Protein AF-A0AAD6HQ64-F1 (afdb_monomer_lite)

Radius of gyration: 19.27 Å; chains: 1; bounding box: 44×52×61 Å

InterPro domains:
  IPR050815 Transcription factor, fungi [PTHR47338] (41-206)

Structure (mmCIF, N/CA/C/O backbone):
data_AF-A0AAD6HQ64-F1
#
_entry.id   AF-A0AAD6HQ64-F1
#
loop_
_atom_site.group_PDB
_atom_site.id
_atom_site.type_symbol
_atom_site.label_atom_id
_atom_site.label_alt_id
_atom_site.label_comp_id
_atom_site.label_asym_id
_atom_site.label_entity_id
_atom_site.label_seq_id
_atom_site.pdbx_PDB_ins_code
_atom_site.Cartn_x
_atom_site.Cartn_y
_atom_site.Cartn_z
_atom_site.occupancy
_atom_site.B_iso_or_equiv
_atom_site.auth_seq_id
_atom_site.auth_comp_id
_atom_site.auth_asym_id
_atom_site.auth_atom_id
_atom_site.pdbx_PDB_model_num
ATOM 1 N N . MET A 1 1 ? 7.428 -0.618 6.935 1.00 30.92 1 MET A N 1
ATOM 2 C CA . MET A 1 1 ? 6.574 -1.612 7.621 1.00 30.92 1 MET A CA 1
ATOM 3 C C . MET A 1 1 ? 7.456 -2.777 8.053 1.00 30.92 1 MET A C 1
ATOM 5 O O . MET A 1 1 ? 7.920 -3.520 7.199 1.00 30.92 1 MET A O 1
ATOM 9 N N . VAL A 1 2 ? 7.799 -2.858 9.342 1.00 25.67 2 VAL A N 1
ATOM 10 C CA . VAL A 1 2 ? 8.547 -3.994 9.905 1.00 25.67 2 VAL A CA 1
ATOM 11 C C . VAL A 1 2 ? 7.509 -5.039 10.285 1.00 25.67 2 VAL A C 1
ATOM 13 O O . VAL A 1 2 ? 6.682 -4.790 11.158 1.00 25.67 2 VAL A O 1
ATOM 16 N N . LEU A 1 3 ? 7.500 -6.167 9.578 1.00 29.67 3 LEU A N 1
ATOM 17 C CA . LEU A 1 3 ? 6.700 -7.315 9.978 1.00 29.67 3 LEU A CA 1
ATOM 18 C C . LEU A 1 3 ? 7.398 -7.922 11.200 1.00 29.67 3 LEU A C 1
ATOM 20 O O . LEU A 1 3 ? 8.478 -8.497 11.072 1.00 29.67 3 LEU A O 1
ATOM 24 N N . VAL A 1 4 ? 6.822 -7.739 12.385 1.00 35.50 4 VAL A N 1
ATOM 25 C CA . VAL A 1 4 ? 7.276 -8.452 13.581 1.00 35.50 4 VAL A CA 1
ATOM 26 C C . VAL A 1 4 ? 6.820 -9.895 13.414 1.00 35.50 4 VAL A C 1
ATOM 28 O O . VAL A 1 4 ? 5.636 -10.199 13.544 1.00 35.50 4 VAL A O 1
ATOM 31 N N . THR A 1 5 ? 7.748 -10.775 13.055 1.00 34.97 5 THR A N 1
ATOM 32 C CA . THR A 1 5 ? 7.535 -12.213 13.199 1.00 34.97 5 THR A CA 1
ATOM 33 C C . THR A 1 5 ? 7.730 -12.531 14.677 1.00 34.97 5 THR A C 1
ATOM 35 O O . THR A 1 5 ? 8.754 -12.194 15.266 1.00 34.97 5 THR A O 1
ATOM 38 N N . LEU A 1 6 ? 6.694 -13.076 15.313 1.00 38.81 6 LEU A N 1
ATOM 39 C CA . LEU A 1 6 ? 6.805 -13.595 16.672 1.00 38.81 6 LEU A CA 1
ATOM 40 C C . LEU A 1 6 ? 7.737 -14.806 16.621 1.00 38.81 6 LEU A C 1
ATOM 42 O O . LEU A 1 6 ? 7.431 -15.777 15.931 1.00 38.81 6 LEU A O 1
ATOM 46 N N . ASP A 1 7 ? 8.870 -14.717 17.316 1.00 39.03 7 ASP A N 1
ATOM 47 C CA . ASP A 1 7 ? 9.764 -15.847 17.543 1.00 39.03 7 ASP A CA 1
ATOM 48 C C . ASP A 1 7 ? 9.031 -16.881 18.420 1.00 39.03 7 ASP A C 1
ATOM 50 O O . ASP A 1 7 ? 8.667 -16.558 19.557 1.00 39.03 7 ASP A O 1
ATOM 54 N N . PRO A 1 8 ? 8.779 -18.107 17.924 1.00 46.62 8 PRO A N 1
ATOM 55 C CA . PRO A 1 8 ? 8.108 -19.133 18.709 1.00 46.62 8 PRO A CA 1
ATOM 56 C C . PRO A 1 8 ? 8.902 -19.562 19.952 1.00 46.62 8 PRO A C 1
ATOM 58 O O . PRO A 1 8 ? 8.301 -20.119 20.866 1.00 46.62 8 PRO A O 1
ATOM 61 N N . GLN A 1 9 ? 10.210 -19.284 20.035 1.00 44.97 9 GLN A N 1
ATOM 62 C CA . GLN A 1 9 ? 11.019 -19.618 21.214 1.00 44.97 9 GLN A CA 1
ATOM 63 C C . GLN A 1 9 ? 10.915 -18.591 22.350 1.00 44.97 9 GLN A C 1
ATOM 65 O O . GLN A 1 9 ? 11.245 -18.907 23.488 1.00 44.97 9 GLN A O 1
ATOM 70 N N . ALA A 1 10 ? 10.380 -17.394 22.092 1.00 46.81 10 ALA A N 1
ATOM 71 C CA . ALA A 1 10 ? 10.121 -16.398 23.136 1.00 46.81 10 ALA A CA 1
ATOM 72 C C . ALA A 1 10 ? 8.845 -16.693 23.956 1.00 46.81 10 ALA A C 1
ATOM 74 O O . ALA A 1 10 ? 8.510 -15.936 24.866 1.00 46.81 10 ALA A O 1
ATOM 75 N N . LEU A 1 11 ? 8.115 -17.769 23.629 1.00 47.41 11 LEU A N 1
ATOM 76 C CA . LEU A 1 11 ? 6.855 -18.142 24.282 1.00 47.41 11 LEU A CA 1
ATOM 77 C C . LEU A 1 11 ? 7.032 -18.952 25.576 1.00 47.41 11 LEU A C 1
ATOM 79 O O . LEU A 1 11 ? 6.056 -19.129 26.303 1.00 47.41 11 LEU A O 1
ATOM 83 N N . GLU A 1 12 ? 8.232 -19.469 25.851 1.00 47.91 12 GLU A N 1
ATOM 84 C CA . GLU A 1 12 ? 8.460 -20.347 27.010 1.00 47.91 12 GLU A CA 1
ATOM 85 C C . GLU A 1 12 ? 8.801 -19.574 28.293 1.00 47.91 12 GLU A C 1
ATOM 87 O O . GLU A 1 12 ? 8.483 -20.041 29.385 1.00 47.91 12 GLU A O 1
ATOM 92 N N . ASP A 1 13 ? 9.308 -18.344 28.175 1.00 47.53 13 ASP A N 1
ATOM 93 C CA . ASP A 1 13 ? 9.705 -17.510 29.310 1.00 47.53 13 ASP A CA 1
ATOM 94 C C . ASP A 1 13 ? 8.928 -16.185 29.312 1.00 47.53 13 ASP A C 1
ATOM 96 O O . ASP A 1 13 ? 9.411 -15.169 28.814 1.00 47.53 13 ASP A O 1
ATOM 100 N N . ASN A 1 14 ? 7.704 -16.177 29.857 1.00 42.34 14 ASN A N 1
ATOM 101 C CA . ASN A 1 14 ? 7.251 -15.197 30.862 1.00 42.34 14 ASN A CA 1
ATOM 102 C C . ASN A 1 14 ? 5.724 -15.150 31.043 1.00 42.34 14 ASN A C 1
ATOM 104 O O . ASN A 1 14 ? 4.924 -14.994 30.122 1.00 42.34 14 ASN A O 1
ATOM 108 N N . THR A 1 15 ? 5.363 -15.191 32.321 1.00 47.28 15 THR A N 1
ATOM 109 C CA . THR A 1 15 ? 4.059 -15.148 32.989 1.00 47.28 15 THR A CA 1
ATOM 110 C C . THR A 1 15 ? 3.234 -13.885 32.690 1.00 47.28 15 THR A C 1
ATOM 112 O O . THR A 1 15 ? 2.946 -13.078 33.571 1.00 47.28 15 THR A O 1
ATOM 115 N N . THR A 1 16 ? 2.800 -13.710 31.447 1.00 52.97 16 THR A N 1
ATOM 116 C CA . THR A 1 16 ? 1.762 -12.738 31.070 1.00 52.97 16 THR A CA 1
ATOM 117 C C . THR A 1 16 ? 0.670 -13.502 30.336 1.00 52.97 16 THR A C 1
ATOM 119 O O . THR A 1 16 ? 1.010 -14.269 29.437 1.00 52.97 16 THR A O 1
ATOM 122 N N . PRO A 1 17 ? -0.628 -13.358 30.677 1.00 46.78 17 PRO A N 1
ATOM 123 C CA . PRO A 1 17 ? -1.679 -13.975 29.882 1.00 46.78 17 PRO A CA 1
ATOM 124 C C . PRO A 1 17 ? -1.589 -13.385 28.478 1.00 46.78 17 PRO A C 1
ATOM 126 O O . PRO A 1 17 ? -1.919 -12.220 28.252 1.00 46.78 17 PRO A O 1
ATOM 129 N N . MET A 1 18 ? -1.054 -14.178 27.55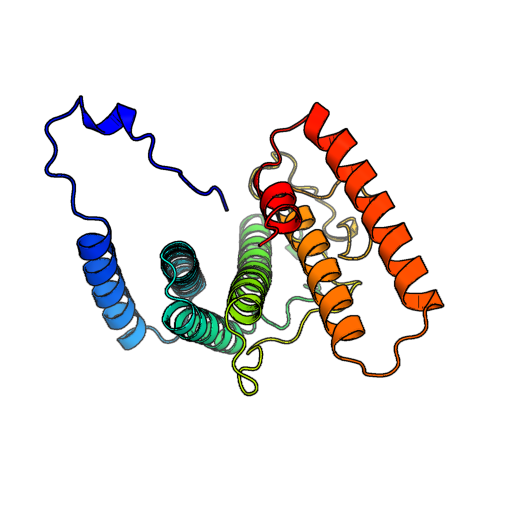5 1.00 56.53 18 MET A N 1
ATOM 130 C CA . MET A 1 18 ? -0.853 -13.781 26.177 1.00 56.53 18 MET A CA 1
ATOM 131 C C . MET A 1 18 ? -2.241 -13.549 25.584 1.00 56.53 18 MET A C 1
ATOM 133 O O . MET A 1 18 ? -2.984 -14.498 25.334 1.00 56.53 18 MET A O 1
ATOM 137 N N . ILE A 1 19 ? -2.637 -12.282 25.438 1.00 60.00 19 ILE A N 1
ATOM 138 C CA . ILE A 1 19 ? -3.892 -11.938 24.771 1.00 60.00 19 ILE A CA 1
ATOM 139 C C . ILE A 1 19 ? -3.799 -12.547 23.375 1.00 60.00 19 ILE A C 1
ATOM 141 O O . ILE A 1 19 ? -2.903 -12.201 22.604 1.00 60.00 19 ILE A O 1
ATOM 145 N N . ALA A 1 20 ? -4.699 -13.482 23.066 1.00 78.25 20 ALA A N 1
ATOM 146 C CA . ALA A 1 20 ? -4.719 -14.116 21.759 1.00 78.25 20 ALA A CA 1
ATOM 147 C C . ALA A 1 20 ? -4.805 -13.018 20.677 1.00 78.25 20 ALA A C 1
ATOM 149 O O . ALA A 1 20 ? -5.648 -12.123 20.806 1.00 78.25 20 ALA A O 1
ATOM 150 N N . PRO A 1 21 ? -3.987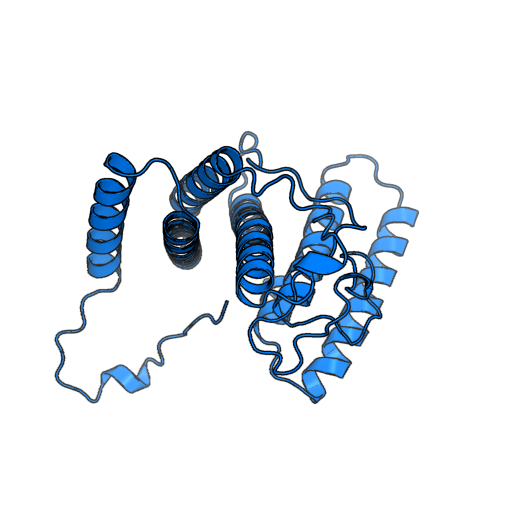 -13.063 19.607 1.00 79.62 21 PRO A N 1
ATOM 151 C CA . PRO A 1 21 ? -3.954 -12.014 18.582 1.00 79.62 21 PRO A CA 1
ATOM 152 C C . PRO A 1 21 ? -5.336 -11.662 18.014 1.00 79.62 21 PRO A C 1
ATOM 154 O O . PRO A 1 21 ? -5.623 -10.504 17.725 1.00 79.62 21 PRO A O 1
ATOM 157 N N . GLN A 1 22 ? -6.219 -12.658 17.918 1.00 84.69 22 GLN A N 1
ATOM 158 C CA . GLN A 1 22 ? -7.597 -12.485 17.470 1.00 84.69 22 GLN A CA 1
ATOM 159 C C . GLN A 1 22 ? -8.450 -11.662 18.454 1.00 84.69 22 GLN A C 1
ATOM 161 O O . GLN A 1 22 ? -9.253 -10.846 18.010 1.00 84.69 22 GLN A O 1
ATOM 166 N N . THR A 1 23 ? -8.273 -11.837 19.767 1.00 87.69 23 THR A N 1
ATOM 167 C CA . THR A 1 23 ? -8.966 -11.038 20.792 1.00 87.69 23 THR A CA 1
ATOM 168 C C . THR A 1 23 ? -8.518 -9.584 20.723 1.00 87.69 23 THR A C 1
ATOM 170 O O . THR A 1 23 ? -9.354 -8.686 20.691 1.00 87.69 23 THR A O 1
ATOM 173 N N . LEU A 1 24 ? -7.206 -9.347 20.606 1.00 89.31 24 LEU A N 1
ATOM 174 C CA . LEU A 1 24 ? -6.662 -7.996 20.458 1.00 89.31 24 LEU A CA 1
ATOM 175 C C . LEU A 1 24 ? -7.186 -7.305 19.191 1.00 89.31 24 LEU A C 1
ATOM 177 O O . LEU A 1 24 ? -7.540 -6.131 19.236 1.00 89.31 24 LEU A O 1
ATOM 181 N N . TYR A 1 25 ? -7.272 -8.032 18.076 1.00 90.62 25 TYR A N 1
ATOM 182 C CA . TYR A 1 25 ? -7.838 -7.516 16.831 1.00 90.62 25 TYR A CA 1
ATOM 183 C C . TYR A 1 25 ? -9.308 -7.104 16.978 1.00 90.62 25 TYR A C 1
ATOM 185 O O . TYR A 1 25 ? -9.684 -6.027 16.518 1.00 90.62 25 TYR A O 1
ATOM 193 N N . VAL A 1 26 ? -10.135 -7.928 17.630 1.00 92.25 26 VAL A N 1
ATOM 194 C CA . VAL A 1 26 ? -11.560 -7.620 17.843 1.00 92.25 26 VAL A CA 1
ATOM 195 C C . VAL A 1 26 ? -11.719 -6.365 18.704 1.00 92.25 26 VAL A C 1
ATOM 197 O O . VAL A 1 26 ? -12.459 -5.460 18.322 1.00 92.25 26 VAL A O 1
ATOM 200 N N . GLU A 1 27 ? -10.970 -6.257 19.803 1.00 92.94 27 GLU A N 1
ATOM 201 C CA . GLU A 1 27 ? -10.964 -5.062 20.660 1.00 92.94 27 GLU A CA 1
ATOM 202 C C . GLU A 1 27 ? -10.482 -3.811 19.912 1.00 92.94 27 GLU A C 1
ATOM 204 O O . GLU A 1 27 ? -11.113 -2.751 19.976 1.00 92.94 27 GLU A O 1
ATOM 209 N N . LEU A 1 28 ? -9.396 -3.934 19.141 1.00 92.56 28 LEU A N 1
ATOM 210 C CA . LEU A 1 28 ? -8.872 -2.847 18.317 1.00 92.56 28 LEU A CA 1
ATOM 211 C C . LEU A 1 28 ? -9.913 -2.373 17.298 1.00 92.56 28 LEU A C 1
ATOM 213 O O . LEU A 1 28 ? -10.082 -1.167 17.124 1.00 92.56 28 LEU A O 1
ATOM 217 N N . ARG A 1 29 ? -10.631 -3.300 16.653 1.00 94.31 29 ARG A N 1
ATOM 218 C CA . ARG A 1 29 ? -11.656 -2.967 15.660 1.00 94.31 29 ARG A CA 1
ATOM 219 C C . ARG A 1 29 ? -12.846 -2.254 16.292 1.00 94.31 29 ARG A C 1
ATOM 221 O O . ARG A 1 29 ? -13.256 -1.215 15.789 1.00 94.31 29 ARG A O 1
ATOM 228 N N . MET A 1 30 ? -13.331 -2.739 17.435 1.00 95.38 30 MET A N 1
ATOM 229 C CA . MET A 1 30 ? -14.414 -2.079 18.173 1.00 95.38 30 MET A CA 1
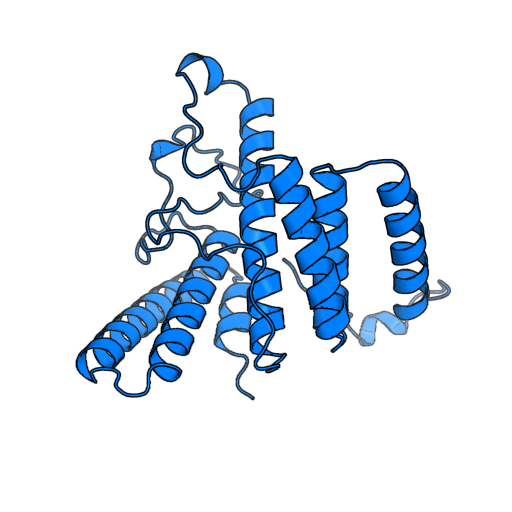ATOM 230 C C . MET A 1 30 ? -14.029 -0.660 18.607 1.00 95.38 30 MET A C 1
ATOM 232 O O . MET A 1 30 ? -14.824 0.274 18.481 1.00 95.38 30 MET A O 1
ATOM 236 N N . CYS A 1 31 ? -12.800 -0.478 19.096 1.00 94.81 31 CYS A N 1
ATOM 237 C CA . CYS A 1 31 ? -12.283 0.839 19.453 1.00 94.81 31 CYS A CA 1
ATOM 238 C C . CYS A 1 31 ? -12.195 1.760 18.226 1.00 94.81 31 CYS A C 1
ATOM 240 O O . CYS A 1 31 ? -12.665 2.898 18.275 1.00 94.81 31 CYS A O 1
ATOM 242 N N . PHE A 1 32 ? -11.654 1.255 17.114 1.00 95.62 32 PHE A N 1
ATOM 243 C CA . PHE A 1 32 ? -11.554 1.985 15.852 1.00 95.62 32 PHE A CA 1
ATOM 244 C C . PHE A 1 32 ? -12.927 2.455 15.353 1.00 95.62 32 PHE A C 1
ATOM 246 O O . PHE A 1 32 ? -13.104 3.649 15.108 1.00 95.62 32 PHE A O 1
ATOM 253 N N . ASP A 1 33 ? -13.912 1.557 15.289 1.00 94.62 33 ASP A N 1
ATOM 254 C CA . ASP A 1 33 ? -15.263 1.867 14.810 1.00 94.62 33 ASP A CA 1
ATOM 255 C C . ASP A 1 33 ? -15.943 2.920 15.705 1.00 94.62 33 ASP A C 1
ATOM 257 O O . ASP A 1 33 ? -16.582 3.856 15.215 1.00 94.62 33 ASP A O 1
ATOM 261 N N . ARG A 1 34 ? -15.746 2.837 17.030 1.00 95.69 34 ARG A N 1
ATOM 262 C CA . ARG A 1 34 ? -16.253 3.834 17.986 1.00 95.69 34 ARG A CA 1
ATOM 263 C C . ARG A 1 34 ? -15.641 5.216 17.763 1.00 95.69 34 ARG A C 1
ATOM 265 O O . ARG A 1 34 ? -16.359 6.212 17.838 1.00 95.69 34 ARG A O 1
ATOM 272 N N . VAL A 1 35 ? -14.333 5.292 17.524 1.00 95.19 35 VAL A N 1
ATOM 273 C CA . VAL A 1 35 ? -13.647 6.562 17.242 1.00 95.19 35 VAL A CA 1
ATOM 274 C C . VAL A 1 35 ? -14.097 7.117 15.892 1.00 95.19 35 VAL A C 1
ATOM 276 O O . VAL A 1 35 ? -14.401 8.303 15.798 1.00 95.19 35 VAL A O 1
ATOM 279 N N . GLN A 1 36 ? -14.215 6.275 14.865 1.00 93.69 36 GLN A N 1
ATOM 280 C CA . GLN A 1 36 ? -14.666 6.690 13.536 1.00 93.69 36 GLN A CA 1
ATOM 281 C C . GLN A 1 36 ? -16.109 7.218 13.542 1.00 93.69 36 GLN A C 1
ATOM 283 O O . GLN A 1 36 ? -16.425 8.155 12.814 1.00 93.69 36 GLN A O 1
ATOM 288 N N . ALA A 1 37 ? -16.975 6.685 14.407 1.00 92.88 37 ALA A N 1
ATOM 289 C CA . ALA A 1 37 ? -18.326 7.214 14.597 1.00 92.88 37 ALA A CA 1
ATOM 290 C C . ALA A 1 37 ? -18.348 8.645 15.176 1.00 92.88 37 ALA A C 1
ATOM 292 O O . ALA A 1 37 ? -19.342 9.351 15.019 1.00 92.88 37 ALA A O 1
ATOM 293 N N . GLN A 1 38 ? -17.274 9.079 15.846 1.00 93.62 38 GLN A N 1
ATOM 294 C CA . GLN A 1 38 ? -17.153 10.416 16.443 1.00 93.62 38 GLN A CA 1
ATOM 295 C C . GLN A 1 38 ? -16.320 11.380 15.590 1.00 93.62 38 GLN A C 1
ATOM 297 O O . GLN A 1 38 ? -16.557 12.586 15.618 1.00 93.62 38 GLN A O 1
ATOM 302 N N . PHE A 1 39 ? -15.348 10.863 14.837 1.00 90.38 39 PHE A N 1
ATOM 303 C CA . PHE A 1 39 ? -14.415 11.652 14.040 1.00 90.38 39 PHE A CA 1
ATOM 304 C C . PHE A 1 39 ? -14.424 11.189 12.584 1.00 90.38 39 PHE A C 1
ATOM 306 O O . PHE A 1 39 ? -14.033 10.065 12.281 1.00 90.38 39 PHE A O 1
ATOM 313 N N . THR A 1 40 ? -14.791 12.093 11.672 1.00 87.38 40 THR A N 1
ATOM 314 C CA . THR A 1 40 ? -14.924 11.789 10.238 1.00 87.38 40 THR A CA 1
ATOM 315 C C . THR A 1 40 ? -13.619 11.303 9.598 1.00 87.38 40 THR A C 1
ATOM 317 O O . THR A 1 40 ? -13.629 10.321 8.860 1.00 87.38 40 THR A O 1
ATOM 320 N N . ALA A 1 41 ? -12.499 11.996 9.842 1.00 94.00 41 ALA A N 1
ATOM 321 C CA . ALA A 1 41 ? -11.179 11.629 9.324 1.00 94.00 41 ALA A CA 1
ATOM 322 C C . ALA A 1 41 ? -10.054 12.349 10.091 1.00 94.00 41 ALA A C 1
ATOM 324 O O . ALA A 1 41 ? -10.191 13.510 10.474 1.00 94.00 41 ALA A O 1
ATOM 325 N N . SER A 1 42 ? -8.914 11.681 10.283 1.00 94.06 42 SER A N 1
ATOM 326 C CA . SER A 1 42 ? -7.653 12.296 10.731 1.00 94.06 42 SER A CA 1
ATOM 327 C C . SER A 1 42 ? -6.457 11.445 10.286 1.00 94.06 42 SER A C 1
ATOM 329 O O . SER A 1 42 ? -6.625 10.245 10.070 1.00 94.06 42 SER A O 1
ATOM 331 N N . SER A 1 43 ? -5.247 12.021 10.194 1.00 92.25 43 SER A N 1
ATOM 332 C CA . SER A 1 43 ? -4.023 11.263 9.854 1.00 92.25 43 SER A CA 1
ATOM 333 C C . SER A 1 43 ? -3.831 10.040 10.756 1.00 92.25 43 SER A C 1
ATOM 335 O O . SER A 1 43 ? -3.567 8.944 10.271 1.00 92.25 43 SER A O 1
ATOM 337 N N . ARG A 1 44 ? -4.056 10.211 12.066 1.00 94.44 44 ARG A N 1
ATOM 338 C CA . ARG A 1 44 ? -3.943 9.139 13.067 1.00 94.44 44 ARG A CA 1
ATOM 339 C C . ARG A 1 44 ? -4.969 8.029 12.856 1.00 94.44 44 ARG A C 1
ATOM 341 O O . ARG A 1 44 ? -4.635 6.855 12.981 1.00 94.44 44 ARG A O 1
ATOM 348 N N . LEU A 1 45 ? -6.203 8.390 12.504 1.00 95.44 45 LEU A N 1
ATOM 349 C CA . LEU A 1 45 ? -7.244 7.405 12.220 1.00 95.44 45 LEU A CA 1
ATOM 350 C C . LEU A 1 45 ? -6.928 6.621 10.938 1.00 95.44 45 LEU A C 1
ATOM 352 O O . LEU A 1 45 ? -7.111 5.409 10.904 1.00 95.44 45 LEU A O 1
ATOM 356 N N . ILE A 1 46 ? -6.364 7.275 9.918 1.00 95.88 46 ILE A N 1
ATOM 357 C CA . ILE A 1 46 ? -5.894 6.589 8.707 1.00 95.88 46 ILE A CA 1
ATOM 358 C C . ILE A 1 46 ? -4.729 5.645 9.023 1.00 95.88 46 ILE A C 1
ATOM 360 O O . ILE A 1 46 ? -4.750 4.495 8.601 1.00 95.88 46 ILE A O 1
ATOM 364 N N . GLN A 1 47 ? -3.737 6.086 9.800 1.00 94.12 47 GLN A N 1
ATOM 365 C CA . GLN A 1 47 ? -2.624 5.229 10.225 1.00 94.12 47 GLN A CA 1
ATOM 366 C C . GLN A 1 47 ? -3.115 3.988 10.983 1.00 94.12 47 GLN A C 1
ATOM 368 O O . GLN A 1 47 ? -2.649 2.884 10.709 1.00 94.12 47 GLN A O 1
ATOM 373 N N . ALA A 1 48 ? -4.090 4.142 11.886 1.00 94.94 48 ALA A N 1
ATOM 374 C CA . ALA A 1 48 ? -4.709 3.013 12.579 1.00 94.94 48 ALA A CA 1
ATOM 375 C C . ALA A 1 48 ? -5.409 2.051 11.601 1.00 94.94 48 ALA A C 1
ATOM 377 O O . ALA A 1 48 ? -5.206 0.840 11.679 1.00 94.94 48 ALA A O 1
ATOM 378 N N . ALA A 1 49 ? -6.167 2.580 10.636 1.00 95.75 49 ALA A N 1
ATOM 379 C CA . ALA A 1 49 ? -6.824 1.781 9.602 1.00 95.75 49 ALA A CA 1
ATOM 380 C C . ALA A 1 49 ? -5.820 1.025 8.710 1.00 95.75 49 ALA A C 1
ATOM 382 O O . ALA A 1 49 ? -6.063 -0.130 8.355 1.00 95.75 49 ALA A O 1
ATOM 383 N N . LEU A 1 50 ? -4.667 1.625 8.397 1.00 95.38 50 LEU A N 1
ATOM 384 C CA . LEU A 1 50 ? -3.586 0.969 7.653 1.00 95.38 50 LEU A CA 1
ATOM 385 C C . LEU A 1 50 ? -2.965 -0.191 8.439 1.00 95.38 50 LEU A C 1
ATOM 387 O O . LEU A 1 50 ? -2.718 -1.250 7.867 1.00 95.38 50 LEU A O 1
ATOM 391 N N . LEU A 1 51 ? -2.756 -0.036 9.749 1.00 93.62 51 LEU A N 1
ATOM 392 C CA . LEU A 1 51 ? -2.263 -1.126 10.600 1.00 93.62 51 LEU A CA 1
ATOM 393 C C . LEU A 1 51 ? -3.266 -2.284 10.680 1.00 93.62 51 LEU A C 1
ATOM 395 O O . LEU A 1 51 ? -2.871 -3.444 10.569 1.00 93.62 51 LEU A O 1
ATOM 399 N N . ILE A 1 52 ? -4.559 -1.973 10.810 1.00 94.25 52 ILE A N 1
ATOM 400 C CA . ILE A 1 52 ? -5.641 -2.968 10.770 1.00 94.25 52 ILE A CA 1
ATOM 401 C C . ILE A 1 52 ? -5.651 -3.693 9.418 1.00 94.25 52 ILE A C 1
ATOM 403 O O . ILE A 1 52 ? -5.681 -4.920 9.385 1.00 94.25 52 ILE A O 1
ATOM 407 N N . THR A 1 53 ? -5.545 -2.948 8.315 1.00 94.56 53 THR A N 1
ATOM 408 C CA . THR A 1 53 ? -5.474 -3.491 6.948 1.00 94.56 53 THR A CA 1
ATOM 409 C C . THR A 1 53 ? -4.303 -4.461 6.797 1.00 94.56 53 THR A C 1
ATOM 411 O O . THR A 1 53 ? -4.475 -5.573 6.303 1.00 94.56 53 THR A O 1
ATOM 414 N N . ALA A 1 54 ? -3.111 -4.065 7.252 1.00 92.00 54 ALA A N 1
ATOM 415 C CA . ALA A 1 54 ? -1.913 -4.893 7.184 1.00 92.00 54 ALA A CA 1
ATOM 416 C C . ALA A 1 54 ? -2.052 -6.181 8.009 1.00 92.00 54 ALA A C 1
ATOM 418 O O . ALA A 1 54 ? -1.645 -7.247 7.549 1.00 92.00 54 ALA A O 1
ATOM 419 N N . TYR A 1 55 ? -2.650 -6.099 9.202 1.00 91.44 55 TYR A N 1
ATOM 420 C CA . TYR A 1 55 ? -2.937 -7.268 10.032 1.00 91.44 55 TYR A CA 1
ATOM 421 C C . TYR A 1 55 ? -3.934 -8.216 9.352 1.00 91.44 55 TYR A C 1
ATOM 423 O O . TYR A 1 55 ? -3.689 -9.416 9.268 1.00 91.44 55 TYR A O 1
ATOM 431 N N . GLU A 1 56 ? -5.043 -7.689 8.831 1.00 91.94 56 GLU A N 1
ATOM 432 C CA . GLU A 1 56 ? -6.064 -8.481 8.137 1.00 91.94 56 GLU A CA 1
ATOM 433 C C . GLU A 1 56 ? -5.483 -9.198 6.919 1.00 91.94 56 GLU A C 1
ATOM 435 O O . GLU A 1 56 ? -5.716 -10.394 6.743 1.00 91.94 56 GLU A O 1
ATOM 440 N N . TYR A 1 57 ? -4.671 -8.494 6.131 1.00 90.25 57 TYR A N 1
ATOM 441 C CA . TYR A 1 57 ? -3.944 -9.067 5.006 1.00 90.25 57 TYR A CA 1
ATOM 442 C C . TYR A 1 57 ? -2.984 -10.177 5.465 1.00 90.25 57 TYR A C 1
ATOM 444 O O . TYR A 1 57 ? -3.065 -11.301 4.974 1.00 90.25 57 TYR A O 1
ATOM 452 N N . ALA A 1 58 ? -2.151 -9.919 6.480 1.00 88.25 58 ALA A N 1
ATOM 453 C CA . ALA A 1 58 ? -1.200 -10.901 7.009 1.00 88.25 58 ALA A CA 1
ATOM 454 C C . ALA A 1 58 ? -1.872 -12.156 7.598 1.00 88.25 58 ALA A C 1
ATOM 456 O O . ALA A 1 58 ? -1.288 -13.237 7.574 1.00 88.25 58 ALA A O 1
ATOM 457 N N . CYS A 1 59 ? -3.101 -12.033 8.103 1.00 87.62 59 CYS A N 1
ATOM 458 C CA . CYS A 1 59 ? -3.898 -13.151 8.605 1.00 87.62 59 CYS A CA 1
ATOM 459 C C . CYS A 1 59 ? -4.732 -13.862 7.523 1.00 87.62 59 CYS A C 1
ATOM 461 O O . CYS A 1 59 ? -5.615 -14.646 7.872 1.00 87.62 59 CYS A O 1
ATOM 463 N N . GLY A 1 60 ? -4.507 -13.584 6.235 1.00 86.06 60 GLY A N 1
ATOM 464 C CA . GLY A 1 60 ? -5.237 -14.228 5.142 1.00 86.06 60 GLY A CA 1
ATOM 465 C C . GLY A 1 60 ? -6.710 -13.815 5.067 1.00 86.06 60 GLY A C 1
ATOM 466 O O . GLY A 1 60 ? -7.556 -14.605 4.654 1.00 86.06 60 GLY A O 1
ATOM 467 N N . LYS A 1 61 ? -7.042 -12.582 5.476 1.00 89.44 61 LYS A N 1
ATOM 468 C CA . LYS A 1 61 ? -8.394 -11.999 5.398 1.00 89.44 61 LYS A CA 1
ATOM 469 C C . LYS A 1 61 ? -8.445 -10.880 4.339 1.00 89.44 61 LYS A C 1
ATOM 471 O O . LYS A 1 61 ? -8.756 -9.737 4.686 1.00 89.44 61 LYS A O 1
ATOM 476 N N . PRO A 1 62 ? -8.183 -11.167 3.047 1.00 88.19 62 PRO A N 1
ATOM 477 C CA . PRO A 1 62 ? -8.032 -10.135 2.017 1.00 88.19 62 PRO A CA 1
ATOM 478 C C . PRO A 1 62 ? -9.297 -9.287 1.820 1.00 88.19 62 PRO A C 1
ATOM 480 O O . PRO A 1 62 ? -9.199 -8.085 1.618 1.00 88.19 62 PRO A O 1
ATOM 483 N N . HIS A 1 63 ? -10.495 -9.860 1.977 1.00 90.19 63 HIS A N 1
ATOM 484 C CA . HIS A 1 63 ? -11.751 -9.104 1.888 1.00 90.19 63 HIS A CA 1
ATOM 485 C C . HIS A 1 63 ? -11.898 -8.053 2.998 1.00 90.19 63 HIS A C 1
ATOM 487 O O . HIS A 1 63 ? -12.336 -6.933 2.741 1.00 90.19 63 HIS A O 1
ATOM 493 N N . ALA A 1 64 ? -11.523 -8.403 4.234 1.00 92.44 64 ALA A N 1
ATOM 494 C CA . ALA A 1 64 ? -11.542 -7.461 5.350 1.00 92.44 64 ALA A CA 1
ATOM 495 C C . ALA A 1 64 ? -10.501 -6.358 5.123 1.00 92.44 64 ALA A C 1
ATOM 497 O O . ALA A 1 64 ? -10.839 -5.176 5.191 1.00 92.44 64 ALA A O 1
ATOM 498 N N . ALA A 1 65 ? -9.287 -6.755 4.722 1.00 92.75 65 ALA A N 1
ATOM 499 C CA . ALA A 1 65 ? -8.213 -5.831 4.386 1.00 92.75 65 ALA A CA 1
ATOM 500 C C . ALA A 1 65 ? -8.622 -4.865 3.263 1.00 92.75 65 ALA A C 1
ATOM 502 O O . ALA A 1 65 ? -8.378 -3.667 3.367 1.00 92.75 65 ALA A O 1
ATOM 503 N N . TYR A 1 66 ? -9.319 -5.346 2.230 1.00 92.81 66 TYR A N 1
ATOM 504 C CA . TYR A 1 66 ? -9.808 -4.517 1.127 1.00 92.81 66 TYR A CA 1
ATOM 505 C C . TYR A 1 66 ? -10.786 -3.441 1.618 1.00 92.81 66 TYR A C 1
ATOM 507 O O . TYR A 1 66 ? -10.656 -2.266 1.273 1.00 92.81 66 TYR A O 1
ATOM 515 N N . ILE A 1 67 ? -11.735 -3.814 2.483 1.00 93.88 67 ILE A N 1
ATOM 516 C CA . ILE A 1 67 ? -12.682 -2.865 3.084 1.00 93.88 67 ILE A CA 1
ATOM 517 C C . ILE A 1 67 ? -11.934 -1.825 3.934 1.00 93.88 67 ILE A C 1
ATOM 519 O O . ILE A 1 67 ? -12.203 -0.628 3.818 1.00 93.88 67 ILE A O 1
ATOM 523 N N . SER A 1 68 ? -10.980 -2.256 4.760 1.00 95.44 68 SER A N 1
ATOM 524 C CA . SER A 1 68 ? -10.169 -1.379 5.618 1.00 95.44 68 SER A CA 1
ATOM 525 C C . SER A 1 68 ? -9.271 -0.423 4.820 1.00 95.44 68 SER A C 1
ATOM 527 O O . SER A 1 68 ? -9.175 0.766 5.151 1.00 95.44 68 SER A O 1
ATOM 529 N N . ALA A 1 69 ? -8.686 -0.893 3.716 1.00 94.25 69 ALA A N 1
ATOM 530 C CA . ALA A 1 69 ? -7.942 -0.067 2.770 1.00 94.25 69 ALA A CA 1
ATOM 531 C C . ALA A 1 69 ? -8.856 0.989 2.130 1.00 94.25 69 ALA A C 1
ATOM 533 O O . ALA A 1 69 ? -8.522 2.174 2.118 1.00 94.25 69 ALA A O 1
ATOM 534 N N . GLY A 1 70 ? -10.061 0.596 1.703 1.00 94.19 70 GLY A N 1
ATOM 535 C CA . GLY A 1 70 ? -11.063 1.513 1.157 1.00 94.19 70 GLY A CA 1
ATOM 536 C C . GLY A 1 70 ? -11.530 2.576 2.160 1.00 94.19 70 GLY A C 1
ATOM 537 O O . GLY A 1 70 ? -11.733 3.735 1.791 1.00 94.19 70 GLY A O 1
ATOM 538 N N . ILE A 1 71 ? -11.657 2.226 3.446 1.00 95.25 71 ILE A N 1
ATOM 539 C CA . ILE A 1 71 ? -11.929 3.192 4.525 1.00 95.25 71 ILE A CA 1
ATOM 540 C C . ILE A 1 71 ? -10.780 4.205 4.635 1.00 95.25 71 ILE A C 1
ATOM 542 O O . ILE A 1 71 ? -11.030 5.413 4.670 1.00 95.25 71 ILE A O 1
ATOM 546 N N . SER A 1 72 ? -9.532 3.730 4.613 1.00 95.75 72 SER A N 1
ATOM 547 C CA . SER A 1 72 ? -8.333 4.581 4.616 1.00 95.75 72 SER A CA 1
ATOM 548 C C . SER A 1 72 ? -8.315 5.550 3.427 1.00 95.75 72 SER A C 1
ATOM 550 O O . SER A 1 72 ? -8.119 6.751 3.616 1.00 95.75 72 SER A O 1
ATOM 552 N N . ALA A 1 73 ? -8.603 5.059 2.218 1.00 94.94 73 ALA A N 1
ATOM 553 C CA . ALA A 1 73 ? -8.659 5.854 0.991 1.00 94.94 73 ALA A CA 1
ATOM 554 C C . ALA A 1 73 ? -9.740 6.948 1.033 1.00 94.94 73 ALA A C 1
ATOM 556 O O . ALA A 1 73 ? -9.502 8.095 0.642 1.00 94.94 73 ALA A O 1
ATOM 557 N N . ARG A 1 74 ? -10.932 6.632 1.554 1.00 94.69 74 ARG A N 1
ATOM 558 C CA . ARG A 1 74 ? -12.023 7.611 1.703 1.00 94.69 74 ARG A CA 1
ATOM 559 C C . ARG A 1 74 ? -11.676 8.695 2.717 1.00 94.69 74 ARG A C 1
ATOM 561 O O . ARG A 1 74 ? -11.881 9.872 2.432 1.00 94.69 74 ARG A O 1
ATOM 568 N N . MET A 1 75 ? -11.097 8.328 3.860 1.00 95.31 75 MET A N 1
ATOM 569 C CA . MET A 1 75 ? -10.615 9.310 4.837 1.00 95.31 75 MET A CA 1
ATOM 570 C C . MET A 1 75 ? -9.503 10.193 4.258 1.00 95.31 75 MET A C 1
ATOM 572 O O . MET A 1 75 ? -9.524 11.406 4.456 1.00 95.31 75 MET A O 1
ATOM 576 N N . ALA A 1 76 ? -8.564 9.619 3.501 1.00 93.38 76 ALA A N 1
ATOM 577 C CA . ALA A 1 76 ? -7.521 10.380 2.814 1.00 93.38 76 ALA A CA 1
ATOM 578 C C . ALA A 1 76 ? -8.103 11.380 1.805 1.00 93.38 76 ALA A C 1
ATOM 580 O O . ALA A 1 76 ? -7.655 12.526 1.749 1.00 93.38 76 ALA A O 1
ATOM 581 N N . SER A 1 77 ? -9.154 10.982 1.083 1.00 92.19 77 SER A N 1
ATOM 582 C CA . SER A 1 77 ? -9.883 11.854 0.156 1.00 92.19 77 SER A CA 1
ATOM 583 C C . SER A 1 77 ? -10.551 13.027 0.882 1.00 92.19 77 SER A C 1
ATOM 585 O O . SER A 1 77 ? -10.418 14.166 0.445 1.00 92.19 77 SER A O 1
ATOM 587 N N . VAL A 1 78 ? -11.192 12.779 2.034 1.00 92.44 78 VAL A N 1
ATOM 588 C CA . VAL A 1 78 ? -11.787 13.832 2.886 1.00 92.44 78 VAL A CA 1
ATOM 589 C C . VAL A 1 78 ? -10.734 14.832 3.374 1.00 92.44 78 VAL A C 1
ATOM 591 O O . VAL A 1 78 ? -11.007 16.026 3.443 1.00 92.44 78 VAL A O 1
ATOM 594 N N . LEU A 1 79 ? -9.523 14.366 3.689 1.00 90.75 79 LEU A N 1
ATOM 595 C CA . LEU A 1 79 ? -8.415 15.219 4.134 1.00 90.75 79 LEU A CA 1
ATOM 596 C C . LEU A 1 79 ? -7.614 15.856 2.984 1.00 90.75 79 LEU A C 1
ATOM 598 O O . LEU A 1 79 ? -6.639 16.560 3.250 1.00 90.75 79 LEU A O 1
ATOM 602 N N . GLY A 1 80 ? -7.973 15.593 1.723 1.00 88.44 80 GLY A N 1
ATOM 603 C CA . GLY A 1 80 ? -7.241 16.088 0.554 1.00 88.44 80 GLY A CA 1
ATOM 604 C C . GLY A 1 80 ? -5.824 15.517 0.409 1.00 88.44 80 GLY A C 1
ATOM 605 O O . GLY A 1 80 ? -4.983 16.124 -0.250 1.00 88.44 80 GLY A O 1
ATOM 606 N N . ILE A 1 81 ? -5.534 14.359 1.014 1.00 87.06 81 ILE A N 1
ATOM 607 C CA . ILE A 1 81 ? -4.200 13.730 0.988 1.00 87.06 81 ILE A CA 1
ATOM 608 C C . ILE A 1 81 ? -3.816 13.254 -0.428 1.00 87.06 81 ILE A C 1
ATOM 610 O O . ILE A 1 81 ? -2.638 13.186 -0.764 1.00 87.06 81 ILE A O 1
ATOM 614 N N . ASN A 1 82 ? -4.793 13.022 -1.303 1.00 74.44 82 ASN A N 1
ATOM 615 C CA . ASN A 1 82 ? -4.547 12.569 -2.676 1.00 74.44 82 ASN A CA 1
ATOM 616 C C . ASN A 1 82 ? -3.972 13.671 -3.592 1.00 74.44 82 ASN A C 1
ATOM 618 O O . ASN A 1 82 ? -3.504 13.379 -4.686 1.00 74.44 82 ASN A O 1
ATOM 622 N N . ASN A 1 83 ? -3.975 14.933 -3.149 1.00 66.50 83 ASN A N 1
ATOM 623 C CA . ASN A 1 83 ? -3.537 16.083 -3.949 1.00 66.50 83 ASN A CA 1
ATOM 624 C C . ASN A 1 83 ? -2.063 16.469 -3.707 1.00 66.50 83 ASN A C 1
ATOM 626 O O . ASN A 1 83 ? -1.610 17.511 -4.175 1.00 66.50 83 ASN A O 1
ATOM 630 N N . TYR A 1 84 ? -1.297 15.663 -2.964 1.00 60.81 84 TYR A N 1
ATOM 631 C CA . TYR A 1 84 ? 0.041 16.024 -2.468 1.00 60.81 84 TYR A CA 1
ATOM 632 C C . TYR A 1 84 ? 1.174 15.982 -3.503 1.00 60.81 84 TYR A C 1
ATOM 634 O O . TYR A 1 84 ? 2.342 16.093 -3.122 1.00 60.81 84 TYR A O 1
ATOM 642 N N . ASN A 1 85 ? 0.864 15.878 -4.798 1.00 55.09 85 ASN A N 1
ATOM 643 C CA . ASN A 1 85 ? 1.885 15.794 -5.842 1.00 55.09 85 ASN A CA 1
ATOM 644 C C . ASN A 1 85 ? 2.836 16.998 -5.876 1.00 55.09 85 ASN A C 1
ATOM 646 O O . ASN A 1 85 ? 3.954 16.836 -6.354 1.00 55.09 85 ASN A O 1
ATOM 650 N N . GLN A 1 86 ? 2.471 18.158 -5.319 1.00 54.09 86 GLN A N 1
ATOM 651 C CA . GLN A 1 86 ? 3.384 19.294 -5.161 1.00 54.09 86 GLN A CA 1
ATOM 652 C C . GLN A 1 86 ? 2.953 20.177 -3.980 1.00 54.09 86 GLN A C 1
ATOM 654 O O . GLN A 1 86 ? 2.059 21.010 -4.143 1.00 54.09 86 GLN A O 1
ATOM 659 N N . PRO A 1 87 ? 3.557 20.070 -2.783 1.00 52.41 87 PRO A N 1
ATOM 660 C CA . PRO A 1 87 ? 3.460 21.171 -1.845 1.00 52.41 87 PRO A CA 1
ATOM 661 C C . PRO A 1 87 ? 4.294 22.315 -2.438 1.00 52.41 87 PRO A C 1
ATOM 663 O O . PRO A 1 87 ? 5.522 22.276 -2.393 1.00 52.41 87 PRO A O 1
ATOM 666 N N . ASN A 1 88 ? 3.634 23.319 -3.025 1.00 47.25 88 ASN A N 1
ATOM 667 C CA . ASN A 1 88 ? 4.240 24.632 -3.251 1.00 47.25 88 ASN A CA 1
ATOM 668 C C . ASN A 1 88 ? 4.544 25.220 -1.871 1.00 47.25 88 ASN A C 1
ATOM 670 O O . ASN A 1 88 ? 3.743 25.940 -1.280 1.00 47.25 88 ASN A O 1
ATOM 674 N N . LEU A 1 89 ? 5.672 24.808 -1.299 1.00 54.28 89 LEU A N 1
ATOM 675 C CA . LEU A 1 89 ? 6.215 25.433 -0.114 1.00 54.28 89 LEU A CA 1
ATOM 676 C C . LEU A 1 89 ? 6.859 26.724 -0.568 1.00 54.28 89 LEU A C 1
ATOM 678 O O . LEU A 1 89 ? 7.973 26.717 -1.094 1.00 54.28 89 LEU A O 1
ATOM 682 N N . ASP A 1 90 ? 6.144 27.826 -0.357 1.00 51.56 90 ASP A N 1
ATOM 683 C CA . ASP A 1 90 ? 6.737 29.155 -0.409 1.00 51.56 90 ASP A CA 1
ATOM 684 C C . ASP A 1 90 ? 8.045 29.138 0.392 1.00 51.56 90 ASP A C 1
ATOM 686 O O . ASP A 1 90 ? 8.123 28.519 1.457 1.00 51.56 90 ASP A O 1
ATOM 690 N N . ALA A 1 91 ? 9.085 29.807 -0.110 1.00 54.38 91 ALA A N 1
ATOM 691 C CA . ALA A 1 91 ? 10.429 29.754 0.472 1.00 54.38 91 ALA A CA 1
ATOM 692 C C . ALA A 1 91 ? 10.466 30.094 1.980 1.00 54.38 91 ALA A C 1
ATOM 694 O O . ALA A 1 91 ? 11.320 29.582 2.698 1.00 54.38 91 ALA A O 1
ATOM 695 N N . ASN A 1 92 ? 9.499 30.880 2.474 1.00 54.78 92 ASN A N 1
ATOM 696 C CA . ASN A 1 92 ? 9.330 31.204 3.896 1.00 54.78 92 ASN A CA 1
ATOM 697 C C . ASN A 1 92 ? 8.846 30.034 4.772 1.00 54.78 92 ASN A C 1
ATOM 699 O O . ASN A 1 92 ? 9.118 30.031 5.968 1.00 54.78 92 ASN A O 1
ATOM 703 N N . ASN A 1 93 ? 8.153 29.045 4.204 1.00 57.00 93 ASN A N 1
ATOM 704 C CA . ASN A 1 93 ? 7.590 27.902 4.931 1.00 57.00 93 ASN A CA 1
ATOM 705 C C . ASN A 1 93 ? 8.522 26.678 4.933 1.00 57.00 93 ASN A C 1
ATOM 707 O O . ASN A 1 93 ? 8.236 25.693 5.613 1.00 57.00 93 ASN A O 1
ATOM 711 N N . LYS A 1 94 ? 9.643 26.722 4.193 1.00 58.53 94 LYS A N 1
ATOM 712 C CA . LYS A 1 94 ? 10.631 25.629 4.134 1.00 58.53 94 LYS A CA 1
ATOM 713 C C . LYS A 1 94 ? 11.340 25.395 5.481 1.00 58.53 94 LYS A C 1
ATOM 715 O O . LYS A 1 94 ? 11.772 24.278 5.741 1.00 58.53 94 LYS A O 1
ATOM 720 N N . SER A 1 95 ? 11.411 26.402 6.357 1.00 63.94 95 SER A N 1
ATOM 721 C CA . SER A 1 95 ? 12.075 26.305 7.667 1.00 63.94 95 SER A CA 1
ATOM 722 C C . SER A 1 95 ? 11.194 25.750 8.795 1.00 63.94 95 SER A C 1
ATOM 724 O O . SER A 1 95 ? 11.722 25.402 9.853 1.00 63.94 95 SER A O 1
ATOM 726 N N . ASP A 1 96 ? 9.875 25.625 8.600 1.00 78.00 96 ASP A N 1
ATOM 727 C CA . ASP A 1 96 ? 8.986 25.077 9.627 1.00 78.00 96 ASP A CA 1
ATOM 728 C C . ASP A 1 96 ? 9.059 23.542 9.661 1.00 78.00 96 ASP A C 1
ATOM 730 O O . ASP A 1 96 ? 8.504 22.827 8.820 1.00 78.00 96 ASP A O 1
ATOM 734 N N . ILE A 1 97 ? 9.738 23.030 10.688 1.00 76.62 97 ILE A N 1
ATOM 735 C CA . ILE A 1 97 ? 9.882 21.596 10.958 1.00 76.62 97 ILE A CA 1
ATOM 736 C C . ILE A 1 97 ? 8.509 20.929 11.130 1.00 76.62 97 ILE A C 1
ATOM 738 O O . ILE A 1 97 ? 8.311 19.813 10.648 1.00 76.62 97 ILE A O 1
ATOM 742 N N . GLY A 1 98 ? 7.546 21.595 11.777 1.00 77.12 98 GLY A N 1
ATOM 743 C CA . GLY A 1 98 ? 6.216 21.035 12.022 1.00 77.12 98 GLY A CA 1
ATOM 744 C C . GLY A 1 98 ? 5.447 20.803 10.723 1.00 77.12 98 GLY A C 1
ATOM 745 O O . GLY A 1 98 ? 4.879 19.729 10.505 1.00 77.12 98 GLY A O 1
ATOM 746 N N . LEU A 1 99 ? 5.494 21.780 9.820 1.00 77.69 99 LEU A N 1
ATOM 747 C CA . LEU A 1 99 ? 4.879 21.692 8.501 1.00 77.69 99 LEU A CA 1
ATOM 748 C C . LEU A 1 99 ? 5.556 20.632 7.618 1.00 77.69 99 LEU A C 1
ATOM 750 O O . LEU A 1 99 ? 4.861 19.841 6.975 1.00 77.69 99 LEU A O 1
ATOM 754 N N . ARG A 1 100 ? 6.892 20.530 7.650 1.00 75.31 100 ARG A N 1
ATOM 755 C CA . ARG A 1 100 ? 7.635 19.463 6.952 1.00 75.31 100 ARG A CA 1
ATOM 756 C C . ARG A 1 100 ? 7.242 18.072 7.441 1.00 75.31 100 ARG A C 1
ATOM 758 O O . ARG A 1 100 ? 6.970 17.200 6.619 1.00 75.31 100 ARG A O 1
ATOM 765 N N . LEU A 1 101 ? 7.165 17.868 8.757 1.00 78.38 101 LEU A N 1
ATOM 766 C CA . LEU A 1 101 ? 6.746 16.590 9.338 1.00 78.38 101 LEU A CA 1
ATOM 767 C C . LEU A 1 101 ? 5.314 16.228 8.937 1.00 78.38 101 LEU A C 1
ATOM 769 O O . LEU A 1 101 ? 5.059 15.079 8.586 1.00 78.38 101 LEU A O 1
ATOM 773 N N . ASN A 1 102 ? 4.398 17.200 8.915 1.00 82.25 102 ASN A N 1
ATOM 774 C CA . ASN A 1 102 ? 3.016 16.979 8.486 1.00 82.25 102 ASN A CA 1
ATOM 775 C C . ASN A 1 102 ? 2.923 16.539 7.014 1.00 82.25 102 ASN A C 1
ATOM 777 O O . ASN A 1 102 ? 2.170 15.626 6.677 1.00 82.25 102 ASN A O 1
ATOM 781 N N . ILE A 1 103 ? 3.703 17.169 6.133 1.00 80.62 103 ILE A N 1
ATOM 782 C CA . ILE A 1 103 ? 3.751 16.819 4.707 1.00 80.62 103 ILE A CA 1
ATOM 783 C C . ILE A 1 103 ? 4.325 15.423 4.519 1.00 80.62 103 ILE A C 1
ATOM 785 O O . ILE A 1 103 ? 3.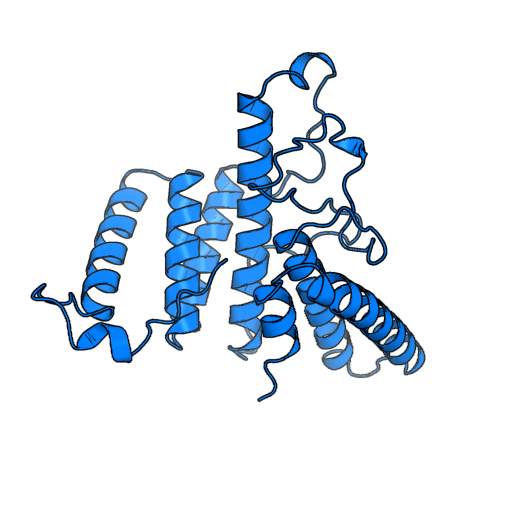740 14.611 3.803 1.00 80.62 103 ILE A O 1
ATOM 789 N N . THR A 1 104 ? 5.441 15.133 5.186 1.00 80.75 104 THR A N 1
ATOM 790 C CA . THR A 1 104 ? 6.064 13.814 5.145 1.00 80.75 104 THR A CA 1
ATOM 791 C C . THR A 1 104 ? 5.097 12.751 5.661 1.00 80.75 104 THR A C 1
ATOM 793 O O . THR A 1 104 ? 4.915 11.735 4.997 1.00 80.75 104 THR A O 1
ATOM 796 N N . GLU A 1 105 ? 4.406 12.986 6.779 1.00 85.19 105 GLU A N 1
ATOM 797 C CA . GLU A 1 105 ? 3.389 12.072 7.312 1.00 85.19 105 GLU A CA 1
ATOM 798 C C . GLU A 1 105 ? 2.289 11.782 6.281 1.00 85.19 105 GLU A C 1
ATOM 800 O O . GLU A 1 105 ? 1.960 10.622 6.031 1.00 85.19 105 GLU A O 1
ATOM 805 N N . LYS A 1 106 ? 1.744 12.815 5.635 1.00 87.56 106 LYS A N 1
ATOM 806 C CA . LYS A 1 106 ? 0.680 12.650 4.637 1.00 87.56 106 LYS A CA 1
ATOM 807 C C . LYS A 1 106 ? 1.152 11.929 3.380 1.00 87.56 106 LYS A C 1
ATOM 809 O O . LYS A 1 106 ? 0.410 11.103 2.858 1.00 87.56 106 LYS A O 1
ATOM 814 N N . GLN A 1 107 ? 2.385 12.168 2.935 1.00 85.88 107 GLN A N 1
ATOM 815 C CA . GLN A 1 107 ? 2.991 11.411 1.836 1.00 85.88 107 GLN A CA 1
ATOM 816 C C . GLN A 1 107 ? 3.157 9.930 2.193 1.00 85.88 107 GLN A C 1
ATOM 818 O O . GLN A 1 107 ? 2.853 9.067 1.371 1.00 85.88 107 GLN A O 1
ATOM 823 N N . HIS A 1 108 ? 3.573 9.618 3.424 1.00 87.56 108 HIS A N 1
ATOM 824 C CA . HIS A 1 108 ? 3.651 8.232 3.892 1.00 87.56 108 HIS A CA 1
ATOM 825 C C . HIS A 1 108 ? 2.282 7.567 3.958 1.00 87.56 108 HIS A C 1
ATOM 827 O O . HIS A 1 108 ? 2.144 6.417 3.552 1.00 87.56 108 HIS A O 1
ATOM 833 N N . ILE A 1 109 ? 1.270 8.287 4.446 1.00 91.94 109 ILE A N 1
ATOM 834 C CA . ILE A 1 109 ? -0.109 7.801 4.477 1.00 91.94 109 ILE A CA 1
ATOM 835 C C . ILE A 1 109 ? -0.596 7.504 3.058 1.00 91.94 109 ILE A C 1
ATOM 837 O O . ILE A 1 109 ? -1.091 6.408 2.814 1.00 91.94 109 ILE A O 1
ATOM 841 N N . TYR A 1 110 ? -0.419 8.441 2.125 1.00 92.25 110 TYR A N 1
ATOM 842 C CA . TYR A 1 110 ? -0.843 8.287 0.735 1.00 92.25 110 TYR A CA 1
ATOM 843 C C . TYR A 1 110 ? -0.241 7.033 0.092 1.00 92.25 110 TYR A C 1
ATOM 845 O O . TYR A 1 110 ? -0.966 6.146 -0.360 1.00 92.25 110 TYR A O 1
ATOM 853 N N . TRP A 1 111 ? 1.087 6.911 0.136 1.00 91.31 111 TRP A N 1
ATOM 854 C CA . TRP A 1 111 ? 1.783 5.752 -0.414 1.00 91.31 111 TRP A CA 1
ATOM 855 C C . TRP A 1 111 ? 1.471 4.454 0.338 1.00 91.31 111 TRP A C 1
ATOM 857 O O . TRP A 1 111 ? 1.389 3.397 -0.283 1.00 91.31 111 TRP A O 1
ATOM 867 N N . GLY A 1 112 ? 1.249 4.519 1.653 1.00 92.31 112 GLY A N 1
ATOM 868 C CA . GLY A 1 112 ? 0.868 3.369 2.472 1.00 92.31 112 GLY A CA 1
ATOM 869 C C . GLY A 1 112 ? -0.499 2.796 2.096 1.00 92.31 112 GLY A C 1
ATOM 870 O O . GLY A 1 112 ? -0.639 1.575 2.021 1.00 92.31 112 GLY A O 1
ATOM 871 N N . ILE A 1 113 ? -1.482 3.657 1.801 1.00 93.88 113 ILE A N 1
ATOM 872 C CA . ILE A 1 113 ? -2.804 3.237 1.307 1.00 93.88 113 ILE A CA 1
ATOM 873 C C . ILE A 1 113 ? -2.654 2.509 -0.023 1.00 93.88 113 ILE A C 1
ATOM 875 O O . ILE A 1 113 ? -3.127 1.383 -0.156 1.00 93.88 113 ILE A O 1
ATOM 879 N N . ILE A 1 114 ? -1.964 3.131 -0.983 1.00 92.56 114 ILE A N 1
ATOM 880 C CA . ILE A 1 114 ? -1.778 2.572 -2.327 1.00 92.56 114 ILE A CA 1
ATOM 881 C C . ILE A 1 114 ? -1.075 1.222 -2.238 1.00 92.56 114 ILE A C 1
ATOM 883 O O . ILE A 1 114 ? -1.524 0.252 -2.840 1.00 92.56 114 ILE A O 1
ATOM 887 N N . MET A 1 115 ? -0.011 1.131 -1.442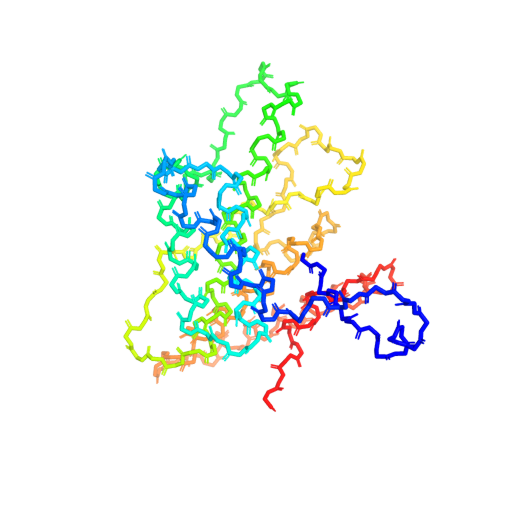 1.00 91.38 115 MET A N 1
ATOM 888 C CA . MET A 1 115 ? 0.744 -0.102 -1.274 1.00 91.38 115 MET A CA 1
ATOM 889 C C . MET A 1 115 ? -0.103 -1.248 -0.730 1.00 91.38 115 MET A C 1
ATOM 891 O O . MET A 1 115 ? -0.151 -2.308 -1.351 1.00 91.38 115 MET A O 1
ATOM 895 N N . LEU A 1 116 ? -0.783 -1.049 0.400 1.00 91.88 116 LEU A N 1
ATOM 896 C CA . LEU A 1 116 ? -1.590 -2.112 0.998 1.00 91.88 116 LEU A CA 1
ATOM 897 C C . LEU A 1 116 ? -2.787 -2.482 0.124 1.00 91.88 116 LEU A C 1
ATOM 899 O O . LEU A 1 116 ? -3.070 -3.663 -0.042 1.00 91.88 116 LEU A O 1
ATOM 903 N N . GLU A 1 117 ? -3.456 -1.500 -0.479 1.00 91.38 117 GLU A N 1
ATOM 904 C CA . GLU A 1 117 ? -4.582 -1.759 -1.374 1.00 91.38 117 GLU A CA 1
ATOM 905 C C . GLU A 1 117 ? -4.166 -2.608 -2.579 1.00 91.38 117 GLU A C 1
ATOM 907 O O . GLU A 1 117 ? -4.850 -3.573 -2.915 1.00 91.38 117 GLU A O 1
ATOM 912 N N . ARG A 1 118 ? -3.033 -2.284 -3.217 1.00 89.94 118 ARG A N 1
ATOM 913 C CA . ARG A 1 118 ? -2.528 -3.056 -4.359 1.00 89.94 118 ARG A CA 1
ATOM 914 C C . ARG A 1 118 ? -2.152 -4.478 -3.964 1.00 89.94 118 ARG A C 1
ATOM 916 O O . ARG A 1 118 ? -2.575 -5.402 -4.644 1.00 89.94 118 ARG A O 1
ATOM 923 N N . LEU A 1 119 ? -1.439 -4.662 -2.851 1.00 88.06 119 LEU A N 1
ATOM 924 C CA . LEU A 1 119 ? -1.094 -6.001 -2.355 1.00 88.06 119 LEU A CA 1
ATOM 925 C C . LEU A 1 119 ? -2.342 -6.854 -2.089 1.00 88.06 119 LEU A C 1
ATOM 927 O O . LEU A 1 119 ? -2.393 -8.014 -2.484 1.00 88.06 119 LEU A O 1
ATOM 931 N N . VAL A 1 120 ? -3.373 -6.265 -1.477 1.00 88.88 120 VAL A N 1
ATOM 932 C CA . VAL A 1 120 ? -4.642 -6.956 -1.215 1.00 88.88 120 VAL A CA 1
ATOM 933 C C . VAL A 1 120 ? -5.366 -7.328 -2.510 1.00 88.88 120 VAL A C 1
ATOM 935 O O . VAL A 1 120 ? -5.877 -8.441 -2.616 1.00 88.88 120 VAL A O 1
ATOM 938 N N . LEU A 1 121 ? -5.421 -6.419 -3.488 1.00 88.12 121 LEU A N 1
ATOM 939 C CA . LEU A 1 121 ? -6.076 -6.670 -4.775 1.00 88.12 121 LEU A CA 1
ATOM 940 C C . LEU A 1 121 ? -5.387 -7.782 -5.568 1.00 88.12 121 LEU A C 1
ATOM 942 O O . LEU A 1 121 ? -6.072 -8.601 -6.170 1.00 88.12 121 LEU A O 1
ATOM 946 N N . PHE A 1 122 ? -4.057 -7.854 -5.528 1.00 83.75 122 PHE A N 1
ATOM 947 C CA . PHE A 1 122 ? -3.311 -8.902 -6.228 1.00 83.75 122 PHE A CA 1
ATOM 948 C C . PHE A 1 122 ? -3.568 -10.303 -5.662 1.00 83.75 122 PHE A C 1
ATOM 950 O O . PHE A 1 122 ? -3.543 -11.275 -6.408 1.00 83.75 122 PHE A O 1
ATOM 957 N N . GLU A 1 123 ? -3.861 -10.418 -4.366 1.00 78.75 123 GLU A N 1
ATOM 958 C CA . GLU A 1 123 ? -4.202 -11.698 -3.730 1.00 78.75 123 GLU A CA 1
ATOM 959 C C . GLU A 1 123 ? -5.709 -12.001 -3.728 1.00 78.75 123 GLU A C 1
ATOM 961 O O . GLU A 1 123 ? -6.130 -13.090 -3.334 1.00 78.75 123 GLU A O 1
ATOM 966 N N . CYS A 1 124 ? -6.541 -11.055 -4.168 1.00 74.44 124 CYS A N 1
ATOM 967 C CA . CYS A 1 124 ? -7.991 -11.195 -4.212 1.00 74.44 124 CYS A CA 1
ATOM 968 C C . CYS A 1 124 ? -8.487 -11.040 -5.658 1.00 74.44 124 CYS A C 1
ATOM 970 O O . CYS A 1 124 ? -8.988 -9.970 -6.014 1.00 74.44 124 CYS A O 1
ATOM 972 N N . PRO A 1 125 ? -8.376 -12.094 -6.495 1.00 62.38 125 PRO A N 1
ATOM 973 C CA . PRO A 1 125 ? -8.854 -12.077 -7.872 1.00 62.38 125 PRO A CA 1
ATOM 974 C C . PRO A 1 125 ? -10.383 -12.166 -7.877 1.00 62.38 125 PRO A C 1
ATOM 976 O O . PRO A 1 125 ? -10.995 -13.204 -8.118 1.00 62.38 125 PRO A O 1
ATOM 979 N N . LEU A 1 126 ? -11.019 -11.059 -7.525 1.00 63.47 126 LEU A N 1
ATOM 980 C CA . LEU A 1 126 ? -12.418 -10.812 -7.790 1.00 63.47 126 LEU A CA 1
ATOM 981 C C . LEU A 1 126 ? -12.445 -9.871 -8.985 1.00 63.47 126 LEU A C 1
ATOM 983 O O . LEU A 1 126 ? -12.087 -8.704 -8.836 1.00 63.47 126 LEU A O 1
ATOM 987 N N . ASP A 1 127 ? -12.945 -10.347 -10.127 1.00 64.06 127 ASP A N 1
ATOM 988 C CA . ASP A 1 127 ? -13.044 -9.633 -11.420 1.00 64.06 127 ASP A CA 1
ATOM 989 C C . ASP A 1 127 ? -13.773 -8.267 -11.368 1.00 64.06 127 ASP A C 1
ATOM 991 O O . ASP A 1 127 ? -14.005 -7.613 -12.383 1.00 64.06 127 ASP A O 1
ATOM 995 N N . ARG A 1 128 ? -14.216 -7.835 -10.184 1.00 68.12 128 ARG A N 1
ATOM 996 C CA . ARG A 1 128 ? -15.006 -6.628 -9.939 1.00 68.12 128 ARG A CA 1
ATOM 997 C C . ARG A 1 128 ? -14.379 -5.669 -8.934 1.00 68.12 128 ARG A C 1
ATOM 999 O O . ARG A 1 128 ? -14.900 -4.562 -8.793 1.00 68.12 128 ARG A O 1
ATOM 1006 N N . LEU A 1 129 ? -13.330 -6.065 -8.211 1.00 80.38 129 LEU A N 1
ATOM 1007 C CA . LEU A 1 129 ? -12.691 -5.157 -7.267 1.00 80.38 129 LEU A CA 1
ATOM 1008 C C . LEU A 1 129 ? -11.793 -4.186 -8.022 1.00 80.38 129 LEU A C 1
ATOM 1010 O O . LEU A 1 129 ? -10.966 -4.573 -8.841 1.00 80.38 129 LEU A O 1
ATOM 1014 N N . LYS A 1 130 ? -11.984 -2.902 -7.739 1.00 84.31 130 LYS A N 1
ATOM 1015 C CA . LYS A 1 130 ? -11.164 -1.824 -8.279 1.00 84.31 130 LYS A CA 1
ATOM 1016 C C . LYS A 1 130 ? -10.435 -1.131 -7.137 1.00 84.31 130 LYS A C 1
ATOM 1018 O O . LYS A 1 130 ? -10.980 -1.071 -6.027 1.00 84.31 130 LYS A O 1
ATOM 1023 N N . PRO A 1 131 ? -9.229 -0.611 -7.391 1.00 87.25 131 PRO A N 1
ATOM 1024 C CA . PRO A 1 131 ? -8.564 0.237 -6.422 1.00 87.25 131 PRO A CA 1
ATOM 1025 C C . PRO A 1 131 ? -9.389 1.503 -6.166 1.00 87.25 131 PRO A C 1
ATOM 1027 O O . PRO A 1 131 ? -10.013 2.044 -7.079 1.00 87.25 131 PRO A O 1
ATOM 1030 N N . ALA A 1 132 ? -9.427 1.952 -4.914 1.00 89.06 132 ALA A N 1
ATOM 1031 C CA . ALA A 1 132 ? -10.104 3.176 -4.512 1.00 89.06 132 ALA A CA 1
ATOM 1032 C C . ALA A 1 132 ? -9.283 4.426 -4.850 1.00 89.06 132 ALA A C 1
ATOM 1034 O O . ALA A 1 132 ? -9.867 5.489 -5.054 1.00 89.06 132 ALA A O 1
ATOM 1035 N N . LEU A 1 133 ? -7.952 4.308 -4.895 1.00 87.75 133 LEU A N 1
ATOM 1036 C CA . LEU A 1 133 ? -7.047 5.361 -5.359 1.00 87.75 133 LEU A CA 1
ATOM 1037 C C . LEU A 1 133 ? -6.387 4.939 -6.663 1.00 87.75 133 LEU A C 1
ATOM 1039 O O . LEU A 1 133 ? -6.002 3.782 -6.792 1.00 87.75 133 LEU A O 1
ATOM 1043 N N . ASP A 1 134 ? -6.184 5.863 -7.596 1.00 87.25 134 ASP A N 1
ATOM 1044 C CA . ASP A 1 134 ? -5.385 5.596 -8.793 1.00 87.25 134 ASP A CA 1
ATOM 1045 C C . ASP A 1 134 ? -3.902 5.421 -8.444 1.00 87.25 134 ASP A C 1
ATOM 1047 O O . ASP A 1 134 ? -3.417 5.907 -7.418 1.00 87.25 134 ASP A O 1
ATOM 1051 N N . PHE A 1 135 ? -3.166 4.692 -9.289 1.00 86.88 135 PHE A N 1
ATOM 1052 C CA . PHE A 1 135 ? -1.719 4.607 -9.104 1.00 86.88 135 PHE A CA 1
ATOM 1053 C C . PHE A 1 135 ? -1.073 5.938 -9.532 1.00 86.88 135 PHE A C 1
ATOM 1055 O O . PHE A 1 135 ? -1.432 6.448 -10.595 1.00 86.88 135 PHE A O 1
ATOM 1062 N N . PRO A 1 136 ? -0.148 6.523 -8.749 1.00 86.00 136 PRO A N 1
ATOM 1063 C CA . PRO A 1 136 ? 0.384 7.849 -9.045 1.00 86.00 136 PRO A CA 1
ATOM 1064 C C . PRO A 1 136 ? 1.287 7.831 -10.279 1.00 86.00 136 PRO A C 1
ATOM 1066 O O . PRO A 1 136 ? 1.862 6.798 -10.626 1.00 86.00 136 PRO A O 1
ATOM 1069 N N . ASP A 1 137 ? 1.457 8.998 -10.905 1.00 85.25 137 ASP A N 1
ATOM 1070 C CA . ASP A 1 137 ? 2.347 9.157 -12.057 1.00 85.25 137 ASP A CA 1
ATOM 1071 C C . ASP A 1 137 ? 3.792 8.728 -11.709 1.00 85.25 137 ASP A C 1
ATOM 1073 O O . ASP A 1 137 ? 4.243 8.998 -10.589 1.00 85.25 137 ASP A O 1
ATOM 1077 N N . PRO A 1 138 ? 4.555 8.108 -12.629 1.00 82.38 138 PRO A N 1
ATOM 1078 C CA . PRO A 1 138 ? 5.937 7.698 -12.371 1.00 82.38 138 PRO A CA 1
ATOM 1079 C C . PRO A 1 138 ? 6.887 8.824 -11.921 1.00 82.38 138 PRO A C 1
ATOM 1081 O O . PRO A 1 138 ? 7.883 8.545 -11.255 1.00 82.38 138 PRO A O 1
ATOM 1084 N N . GLN A 1 139 ? 6.590 10.087 -12.244 1.00 83.81 139 GLN A N 1
ATOM 1085 C CA . GLN A 1 139 ? 7.348 11.266 -11.805 1.00 83.81 139 GLN A CA 1
ATOM 1086 C C . GLN A 1 139 ? 6.989 11.723 -10.383 1.00 83.81 139 GLN A C 1
ATOM 1088 O O . GLN A 1 139 ? 7.646 12.611 -9.830 1.00 83.81 139 GLN A O 1
ATOM 1093 N N . THR A 1 140 ? 5.966 11.122 -9.768 1.00 85.19 140 THR A N 1
ATOM 1094 C CA . THR A 1 140 ? 5.569 11.417 -8.388 1.00 85.19 140 THR A CA 1
ATOM 1095 C C . THR A 1 140 ? 6.750 11.180 -7.452 1.00 85.19 140 THR A C 1
ATOM 1097 O O . THR A 1 140 ? 7.459 10.176 -7.547 1.00 85.19 140 THR A O 1
ATOM 1100 N N . LYS A 1 141 ? 6.979 12.126 -6.539 1.00 85.12 141 LYS A N 1
ATOM 1101 C CA . LYS A 1 141 ? 8.093 12.062 -5.592 1.00 85.12 141 LYS A CA 1
ATOM 1102 C C . LYS A 1 141 ? 7.875 10.962 -4.555 1.00 85.12 141 LYS A C 1
ATOM 1104 O O . LYS A 1 141 ? 6.779 10.806 -4.008 1.00 85.12 141 LYS A O 1
ATOM 1109 N N . LEU A 1 142 ? 8.944 10.223 -4.271 1.00 84.38 142 LEU A N 1
ATOM 1110 C CA . LEU A 1 142 ? 8.960 9.220 -3.216 1.00 84.38 142 LEU A CA 1
ATOM 1111 C C . LEU A 1 142 ? 8.998 9.895 -1.833 1.00 84.38 142 LEU A C 1
ATOM 1113 O O . LEU A 1 142 ? 9.526 11.004 -1.695 1.00 84.38 142 LEU A O 1
ATOM 1117 N N . PRO A 1 143 ? 8.422 9.249 -0.807 1.00 80.44 143 PRO A N 1
ATOM 1118 C CA . PRO A 1 143 ? 8.520 9.716 0.568 1.00 80.44 143 PRO A CA 1
ATOM 1119 C C . PRO A 1 143 ? 9.952 9.531 1.096 1.00 80.44 143 PRO A C 1
ATOM 1121 O O . PRO A 1 143 ? 10.611 8.538 0.782 1.00 80.44 143 PRO A O 1
ATOM 1124 N N . ASP A 1 144 ? 10.413 10.476 1.919 1.00 73.50 144 ASP A N 1
ATOM 1125 C CA . ASP A 1 144 ? 11.694 10.365 2.634 1.00 73.50 144 ASP A CA 1
ATOM 1126 C C . ASP A 1 144 ? 11.604 9.296 3.731 1.00 73.50 144 ASP A C 1
ATOM 1128 O O . ASP A 1 144 ? 10.556 9.148 4.348 1.00 73.50 144 ASP A O 1
ATOM 1132 N N . ASP A 1 145 ? 12.691 8.598 4.064 1.00 68.00 145 ASP A N 1
ATOM 1133 C CA . ASP A 1 145 ? 12.661 7.700 5.224 1.00 68.00 145 ASP A CA 1
ATOM 1134 C C . ASP A 1 145 ? 12.548 8.511 6.530 1.00 68.00 145 ASP A C 1
ATOM 1136 O O . ASP A 1 145 ? 13.393 9.352 6.836 1.00 68.00 145 ASP A O 1
ATOM 1140 N N . LEU A 1 146 ? 11.549 8.191 7.362 1.00 59.62 146 LEU A N 1
ATOM 1141 C CA . LEU A 1 146 ? 11.313 8.839 8.668 1.00 59.62 146 LEU A CA 1
ATOM 1142 C C . LEU A 1 146 ? 12.512 8.767 9.635 1.00 59.62 146 LEU A C 1
ATOM 1144 O O . LEU A 1 146 ? 12.554 9.508 10.614 1.00 59.62 146 LEU A O 1
ATOM 1148 N N . LEU A 1 147 ? 13.463 7.861 9.386 1.00 51.88 147 LEU A N 1
ATOM 1149 C CA . LEU A 1 147 ? 14.633 7.605 10.231 1.00 51.88 147 LEU A CA 1
ATOM 1150 C C . LEU A 1 147 ? 15.923 8.251 9.715 1.00 51.88 147 LEU A C 1
ATOM 1152 O O . LEU A 1 147 ? 16.958 8.141 10.377 1.00 51.88 147 LEU A O 1
ATOM 1156 N N . SER A 1 148 ? 15.910 8.917 8.556 1.00 52.47 148 SER A N 1
ATOM 1157 C CA . SER A 1 148 ? 17.114 9.601 8.097 1.00 52.47 148 SER A CA 1
ATOM 1158 C C . SER A 1 148 ? 17.355 10.827 8.978 1.00 52.47 148 SER A C 1
ATOM 1160 O O . SER A 1 148 ? 16.615 11.806 8.925 1.00 52.47 148 SER A O 1
ATOM 1162 N N . THR A 1 149 ? 18.430 10.802 9.768 1.00 44.53 149 THR A N 1
ATOM 1163 C CA . THR A 1 149 ? 18.910 11.945 10.574 1.00 44.53 149 THR A CA 1
ATOM 1164 C C . THR A 1 149 ? 19.254 13.176 9.730 1.00 44.53 149 THR A C 1
ATOM 1166 O O . THR A 1 149 ? 19.478 14.262 10.257 1.00 44.53 149 THR A O 1
ATOM 1169 N N . LYS A 1 150 ? 19.276 13.013 8.406 1.00 50.19 150 LYS A N 1
ATOM 1170 C CA . LYS A 1 150 ? 19.414 14.063 7.412 1.00 50.19 150 LYS A CA 1
ATOM 1171 C C . LYS A 1 150 ? 18.032 14.372 6.849 1.00 50.19 150 LYS A C 1
ATOM 1173 O O . LYS A 1 150 ? 17.668 13.874 5.792 1.00 50.19 150 LYS A O 1
ATOM 1178 N N . PHE A 1 151 ? 17.268 15.207 7.544 1.00 51.81 151 PHE A N 1
ATOM 1179 C CA . PHE A 1 151 ? 16.159 15.914 6.909 1.00 51.81 151 PHE A CA 1
ATOM 1180 C C . PHE A 1 151 ? 16.753 16.862 5.863 1.00 51.81 151 PHE A C 1
ATOM 1182 O O . PHE A 1 151 ? 16.994 18.032 6.157 1.00 51.81 151 PHE A O 1
ATOM 1189 N N . SER A 1 152 ? 17.038 16.349 4.665 1.00 51.34 152 SER A N 1
ATOM 1190 C CA . SER A 1 152 ? 17.54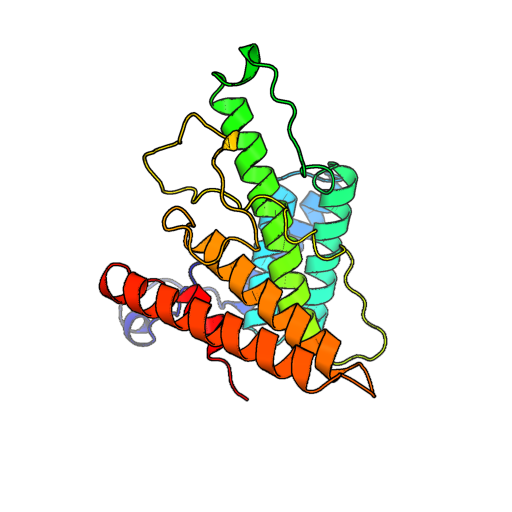6 17.124 3.535 1.00 51.34 152 SER A CA 1
ATOM 1191 C C . SER A 1 152 ? 16.665 18.357 3.357 1.00 51.34 152 SER A C 1
ATOM 1193 O O . SER A 1 152 ? 15.448 18.241 3.209 1.00 51.34 152 SER A O 1
ATOM 1195 N N . ASP A 1 153 ? 17.267 19.539 3.460 1.00 51.12 153 ASP A N 1
ATOM 1196 C CA . ASP A 1 153 ? 16.557 20.824 3.385 1.00 51.12 153 ASP A CA 1
ATOM 1197 C C . ASP A 1 153 ? 15.938 21.051 1.986 1.00 51.12 153 ASP A C 1
ATOM 1199 O O . ASP A 1 153 ? 14.965 21.783 1.818 1.00 51.12 153 ASP A O 1
ATOM 1203 N N . ASP A 1 154 ? 16.437 20.315 0.987 1.00 53.94 154 ASP A N 1
ATOM 1204 C CA . ASP A 1 154 ? 15.942 20.317 -0.387 1.00 53.94 154 ASP A CA 1
ATOM 1205 C C . ASP A 1 154 ? 14.861 19.255 -0.623 1.00 53.94 154 ASP A C 1
ATOM 1207 O O . ASP A 1 154 ? 15.124 18.136 -1.069 1.00 53.94 154 ASP A O 1
ATOM 1211 N N . THR A 1 155 ? 13.604 19.651 -0.430 1.00 54.81 155 THR A N 1
ATOM 1212 C CA . THR A 1 155 ? 12.421 18.915 -0.925 1.00 54.81 155 THR A CA 1
ATOM 1213 C C . THR A 1 155 ? 12.424 18.723 -2.451 1.00 54.81 155 THR A C 1
ATOM 1215 O O . THR A 1 155 ? 11.754 17.827 -2.963 1.00 54.81 155 THR A O 1
ATOM 1218 N N . GLU A 1 156 ? 13.212 19.516 -3.184 1.00 53.88 156 GLU A N 1
ATOM 1219 C CA . GLU A 1 156 ? 13.309 19.496 -4.650 1.00 53.88 156 GLU A CA 1
ATOM 1220 C C . GLU A 1 156 ? 14.201 18.367 -5.200 1.00 53.88 156 GLU A C 1
ATOM 1222 O O . GLU A 1 156 ? 14.013 17.944 -6.342 1.00 53.88 156 GLU A O 1
ATOM 1227 N N . ARG A 1 157 ? 15.121 17.811 -4.395 1.00 62.72 157 ARG A N 1
ATOM 1228 C CA . ARG A 1 157 ? 16.039 16.737 -4.831 1.00 62.72 157 ARG A CA 1
ATOM 1229 C C . ARG A 1 157 ? 15.494 15.320 -4.674 1.00 62.72 157 ARG A C 1
ATOM 1231 O O . ARG A 1 157 ? 16.181 14.363 -5.012 1.00 62.72 157 ARG A O 1
ATOM 1238 N N . ARG A 1 158 ? 14.258 15.156 -4.200 1.00 71.56 158 ARG A N 1
ATOM 1239 C CA . ARG A 1 158 ? 13.694 13.821 -3.972 1.00 71.56 158 ARG A CA 1
ATOM 1240 C C . ARG A 1 158 ? 13.619 13.014 -5.264 1.00 71.56 158 ARG A C 1
ATOM 1242 O O . ARG A 1 158 ? 13.171 13.519 -6.299 1.00 71.56 158 ARG A O 1
ATOM 1249 N N . ALA A 1 159 ? 14.004 11.748 -5.170 1.00 80.81 159 ALA A N 1
ATOM 1250 C CA . ALA A 1 159 ? 13.833 10.781 -6.241 1.00 80.81 159 ALA A CA 1
ATOM 1251 C C . ALA A 1 159 ? 12.341 10.565 -6.548 1.00 80.81 159 ALA A C 1
ATOM 1253 O O . ALA A 1 159 ? 11.488 10.580 -5.654 1.00 80.81 159 ALA A O 1
ATOM 1254 N N . SER A 1 160 ? 12.027 10.378 -7.822 1.00 84.75 160 SER A N 1
ATOM 1255 C CA . SER A 1 160 ? 10.713 9.946 -8.289 1.00 84.75 160 SER A CA 1
ATOM 1256 C C . SER A 1 160 ? 10.591 8.420 -8.301 1.00 84.75 160 SER A C 1
ATOM 1258 O O . SER A 1 160 ? 11.575 7.692 -8.139 1.00 84.75 160 SER A O 1
ATOM 1260 N N . VAL A 1 161 ? 9.376 7.912 -8.521 1.00 84.06 161 VAL A N 1
ATOM 1261 C CA . VAL A 1 161 ? 9.128 6.467 -8.649 1.00 84.06 161 VAL A CA 1
ATOM 1262 C C . VAL A 1 161 ? 9.972 5.855 -9.774 1.00 84.06 161 VAL A C 1
ATOM 1264 O O . VAL A 1 161 ? 10.493 4.755 -9.604 1.00 84.06 161 VAL A O 1
ATOM 1267 N N . CYS A 1 162 ? 10.177 6.552 -10.895 1.00 83.81 162 CYS A N 1
ATOM 1268 C CA . CYS A 1 162 ? 10.992 6.035 -11.998 1.00 83.81 162 CYS A CA 1
ATOM 1269 C C . CYS A 1 162 ? 12.516 6.170 -11.811 1.00 83.81 162 CYS A C 1
ATOM 1271 O O . CYS A 1 162 ? 13.263 5.566 -12.584 1.00 83.81 162 CYS A O 1
ATOM 1273 N N . ASP A 1 163 ? 12.996 6.893 -10.792 1.00 85.38 163 ASP A N 1
ATOM 1274 C CA . ASP A 1 163 ? 14.431 7.109 -10.541 1.00 85.38 163 ASP A CA 1
ATOM 1275 C C . ASP A 1 163 ? 15.075 5.911 -9.820 1.00 85.38 163 ASP A C 1
ATOM 1277 O O . ASP A 1 163 ? 15.447 5.952 -8.644 1.00 85.38 163 ASP A O 1
ATOM 1281 N N . ILE A 1 164 ? 15.204 4.799 -10.540 1.00 82.06 164 ILE A N 1
ATOM 1282 C CA . ILE A 1 164 ? 15.695 3.510 -10.025 1.00 82.06 164 ILE A CA 1
ATOM 1283 C C . ILE A 1 164 ? 17.156 3.607 -9.550 1.00 82.06 164 ILE A C 1
ATOM 1285 O O . ILE A 1 164 ? 17.528 2.992 -8.550 1.00 82.06 164 ILE A O 1
ATOM 1289 N N . SER A 1 165 ? 17.979 4.400 -10.240 1.00 80.31 165 SER A N 1
ATOM 1290 C CA . SER A 1 165 ? 19.423 4.530 -9.999 1.00 80.31 165 SER A CA 1
ATOM 1291 C C . SER A 1 165 ? 19.798 5.485 -8.862 1.00 80.31 165 SER A C 1
ATOM 1293 O O . SER A 1 165 ? 20.968 5.537 -8.486 1.00 80.31 165 SER A O 1
ATOM 1295 N N . SER A 1 166 ? 18.846 6.241 -8.303 1.00 80.44 166 SER A N 1
ATOM 1296 C CA . SER A 1 166 ? 19.145 7.170 -7.210 1.00 80.44 166 SER A CA 1
ATOM 1297 C C . SER A 1 166 ? 19.522 6.406 -5.943 1.00 80.44 166 SER A C 1
ATOM 1299 O O . SER A 1 166 ? 18.768 5.549 -5.495 1.00 80.44 166 SER A O 1
ATOM 1301 N N . ASN A 1 167 ? 20.659 6.736 -5.330 1.00 72.81 167 ASN A N 1
ATOM 1302 C CA . ASN A 1 167 ? 21.078 6.162 -4.044 1.00 72.81 167 ASN A CA 1
ATOM 1303 C C . ASN A 1 167 ? 20.388 6.815 -2.835 1.00 72.81 167 ASN A C 1
ATOM 1305 O O . ASN A 1 167 ? 20.571 6.359 -1.711 1.00 72.81 167 ASN A O 1
ATOM 1309 N N . GLU A 1 168 ? 19.596 7.864 -3.054 1.00 74.44 168 GLU A N 1
ATOM 1310 C CA . GLU A 1 168 ? 18.933 8.637 -1.995 1.00 74.44 168 GLU A CA 1
ATOM 1311 C C . GLU A 1 168 ? 17.546 8.079 -1.633 1.00 74.44 168 GLU A C 1
ATOM 1313 O O . GLU A 1 168 ? 16.837 8.638 -0.801 1.00 74.44 168 GLU A O 1
ATOM 1318 N N . VAL A 1 169 ? 17.143 6.969 -2.258 1.00 79.12 169 VAL A N 1
ATOM 1319 C CA . VAL A 1 169 ? 15.841 6.340 -2.027 1.00 79.12 169 VAL A CA 1
ATOM 1320 C C . VAL A 1 169 ? 15.887 5.475 -0.772 1.00 79.12 169 VAL A C 1
ATOM 1322 O O . VAL A 1 169 ? 16.602 4.472 -0.718 1.00 79.12 169 VAL A O 1
ATOM 1325 N N . GLY A 1 170 ? 15.065 5.844 0.206 1.00 79.12 170 GLY A N 1
ATOM 1326 C CA . GLY A 1 170 ? 14.853 5.087 1.431 1.00 79.12 170 GLY A CA 1
ATOM 1327 C C . GLY A 1 170 ? 14.180 3.725 1.227 1.00 79.12 170 GLY A C 1
ATOM 1328 O O . GLY A 1 170 ? 13.662 3.409 0.154 1.00 79.12 170 GLY A O 1
ATOM 1329 N N . THR A 1 171 ? 14.131 2.907 2.280 1.00 80.81 171 THR A N 1
ATOM 1330 C CA . THR A 1 171 ? 13.560 1.547 2.215 1.00 80.81 171 THR A CA 1
ATOM 1331 C C . THR A 1 171 ? 12.090 1.573 1.807 1.00 80.81 171 THR A C 1
ATOM 1333 O O . THR A 1 171 ? 11.654 0.737 1.014 1.00 80.81 171 THR A O 1
ATOM 1336 N N . PHE A 1 172 ? 11.318 2.534 2.322 1.00 83.06 172 PHE A N 1
ATOM 1337 C CA . PHE A 1 172 ? 9.908 2.655 1.958 1.00 83.06 172 PHE A CA 1
ATOM 1338 C C . PHE A 1 172 ? 9.741 3.112 0.501 1.00 83.06 172 PHE A C 1
ATOM 1340 O O . PHE A 1 172 ? 8.946 2.537 -0.240 1.00 83.06 172 PHE A O 1
ATOM 1347 N N . GLY A 1 173 ? 10.579 4.049 0.044 1.00 86.31 173 GLY A N 1
ATOM 1348 C CA . GLY A 1 173 ? 10.661 4.438 -1.365 1.00 86.31 173 GLY A CA 1
ATOM 1349 C C . GLY A 1 173 ? 10.963 3.254 -2.292 1.00 86.31 173 GLY A C 1
ATOM 1350 O O . GLY A 1 173 ? 10.299 3.082 -3.312 1.00 86.31 173 GLY A O 1
ATOM 1351 N N . ARG A 1 174 ? 11.892 2.369 -1.907 1.00 86.88 174 ARG A N 1
ATOM 1352 C CA . ARG A 1 174 ? 12.201 1.143 -2.666 1.00 86.88 174 ARG A CA 1
ATOM 1353 C C . ARG A 1 174 ? 11.018 0.182 -2.753 1.00 86.88 174 ARG A C 1
ATOM 1355 O O . ARG A 1 174 ? 10.809 -0.416 -3.804 1.00 86.88 174 ARG A O 1
ATOM 1362 N N . GLN A 1 175 ? 10.228 0.048 -1.687 1.00 86.31 175 GLN A N 1
ATOM 1363 C CA . GLN A 1 175 ? 9.003 -0.763 -1.710 1.00 86.31 175 GLN A CA 1
ATOM 1364 C C . GLN A 1 175 ? 7.983 -0.212 -2.711 1.00 86.31 175 GLN A C 1
ATOM 1366 O O . GLN A 1 175 ? 7.375 -0.979 -3.451 1.00 86.31 175 GLN A O 1
ATOM 1371 N N . ILE A 1 176 ? 7.845 1.112 -2.786 1.00 88.56 176 ILE A N 1
ATOM 1372 C CA . ILE A 1 176 ? 6.966 1.781 -3.751 1.00 88.56 176 ILE A CA 1
ATOM 1373 C C . ILE A 1 176 ? 7.457 1.571 -5.192 1.00 88.56 176 ILE A C 1
ATOM 1375 O O . ILE A 1 176 ? 6.652 1.295 -6.081 1.00 88.56 176 ILE A O 1
ATOM 1379 N N . GLN A 1 177 ? 8.768 1.649 -5.438 1.00 90.50 177 GLN A N 1
ATOM 1380 C CA . GLN A 1 177 ? 9.342 1.354 -6.758 1.00 90.50 177 GLN A CA 1
ATOM 1381 C C . GLN A 1 177 ? 9.092 -0.103 -7.172 1.00 90.50 177 GLN A C 1
ATOM 1383 O O . GLN A 1 177 ? 8.656 -0.354 -8.294 1.00 90.50 177 GLN A O 1
ATOM 1388 N N . ALA A 1 178 ? 9.291 -1.057 -6.257 1.00 89.31 178 ALA A N 1
ATOM 1389 C CA . ALA A 1 178 ? 8.975 -2.466 -6.494 1.00 89.31 178 ALA A CA 1
ATOM 1390 C C . ALA A 1 178 ? 7.485 -2.667 -6.818 1.00 89.31 178 ALA A C 1
ATOM 1392 O O . ALA A 1 178 ? 7.139 -3.378 -7.759 1.00 89.31 178 ALA A O 1
ATOM 1393 N N . LEU A 1 179 ? 6.603 -1.986 -6.082 1.00 89.69 179 LEU A N 1
ATOM 1394 C CA . LEU A 1 179 ? 5.167 -2.013 -6.329 1.00 89.69 179 LEU A CA 1
ATOM 1395 C C . LEU A 1 179 ? 4.800 -1.457 -7.713 1.00 89.69 179 LEU A C 1
ATOM 1397 O O . LEU A 1 179 ? 3.954 -2.033 -8.388 1.00 89.69 179 LEU A O 1
ATOM 1401 N N . SER A 1 180 ? 5.439 -0.369 -8.151 1.00 90.94 180 SER A N 1
ATOM 1402 C CA . SER A 1 180 ? 5.234 0.205 -9.489 1.00 90.94 180 SER A CA 1
ATOM 1403 C C . SER A 1 180 ? 5.560 -0.794 -10.598 1.00 90.94 180 SER A C 1
ATOM 1405 O O . SER A 1 180 ? 4.822 -0.898 -11.578 1.00 90.94 180 SER A O 1
ATOM 1407 N N . PHE A 1 181 ? 6.633 -1.570 -10.438 1.00 89.06 181 PHE A N 1
ATOM 1408 C CA . PHE A 1 181 ? 6.946 -2.642 -11.376 1.00 89.06 181 PHE A CA 1
ATOM 1409 C C . PHE A 1 181 ? 5.906 -3.755 -11.359 1.00 89.06 181 PHE A C 1
ATOM 1411 O O . PHE A 1 181 ? 5.504 -4.213 -12.423 1.00 89.06 181 PHE A O 1
ATOM 1418 N N . LEU A 1 182 ? 5.446 -4.164 -10.175 1.00 87.25 182 LEU A N 1
ATOM 1419 C CA . LEU A 1 182 ? 4.411 -5.187 -10.051 1.00 87.25 182 LEU A CA 1
ATOM 1420 C C . LEU A 1 182 ? 3.113 -4.764 -10.757 1.00 87.25 182 LEU A C 1
ATOM 1422 O O . LEU A 1 182 ? 2.548 -5.545 -11.515 1.00 87.25 182 LEU A O 1
ATOM 1426 N N . VAL A 1 183 ? 2.690 -3.507 -10.581 1.00 87.81 183 VAL A N 1
ATOM 1427 C CA . VAL A 1 183 ? 1.536 -2.935 -11.296 1.00 87.81 183 VAL A CA 1
ATOM 1428 C C . VAL A 1 183 ? 1.749 -2.975 -12.814 1.00 87.81 183 VAL A C 1
ATOM 1430 O O . VAL A 1 183 ? 0.856 -3.417 -13.529 1.00 87.81 183 VAL A O 1
ATOM 1433 N N . GLN A 1 184 ? 2.924 -2.566 -13.307 1.00 87.88 184 GLN A N 1
ATOM 1434 C CA . GLN A 1 184 ? 3.241 -2.587 -14.743 1.00 87.88 184 GLN A CA 1
ATOM 1435 C C . GLN A 1 184 ? 3.229 -4.004 -15.329 1.00 87.88 184 GLN A C 1
ATOM 1437 O O . GLN A 1 184 ? 2.688 -4.208 -16.411 1.00 87.88 184 GLN A O 1
ATOM 1442 N N . VAL A 1 185 ? 3.802 -4.987 -14.623 1.00 86.62 185 VAL A N 1
ATOM 1443 C CA . VAL A 1 185 ? 3.783 -6.393 -15.060 1.00 86.62 185 VAL A CA 1
ATOM 1444 C C . VAL A 1 185 ? 2.343 -6.873 -15.201 1.00 86.62 185 VAL A C 1
ATOM 1446 O O . VAL A 1 185 ? 1.997 -7.438 -16.232 1.00 86.62 185 VAL A O 1
ATOM 1449 N N . LEU A 1 186 ? 1.501 -6.611 -14.200 1.00 82.31 186 LEU A N 1
ATOM 1450 C CA . LEU A 1 186 ? 0.118 -7.078 -14.200 1.00 82.31 186 LEU A CA 1
ATOM 1451 C C . LEU A 1 186 ? -0.712 -6.441 -15.318 1.00 82.31 186 LEU A C 1
ATOM 1453 O O . LEU A 1 186 ? -1.408 -7.155 -16.037 1.00 82.31 186 LEU A O 1
ATOM 1457 N N . GLN A 1 187 ? -0.561 -5.133 -15.539 1.00 83.69 187 GLN A N 1
ATOM 1458 C CA . GLN A 1 187 ? -1.205 -4.431 -16.655 1.00 83.69 187 GLN A CA 1
ATOM 1459 C C . GLN A 1 187 ? -0.820 -5.042 -18.008 1.00 83.69 187 GLN A C 1
ATOM 1461 O O . GLN A 1 187 ? -1.691 -5.338 -18.823 1.00 83.69 187 GLN A O 1
ATOM 1466 N N . LEU A 1 188 ? 0.471 -5.322 -18.218 1.00 83.81 188 LEU A N 1
ATOM 1467 C CA . LEU A 1 188 ? 0.940 -5.949 -19.454 1.00 83.81 188 LEU A CA 1
ATOM 1468 C C . LEU A 1 188 ? 0.480 -7.411 -19.607 1.00 83.81 188 LEU A C 1
ATOM 1470 O O . LEU A 1 188 ? 0.375 -7.916 -20.724 1.00 83.81 188 LEU A O 1
ATOM 1474 N N . THR A 1 189 ? 0.219 -8.123 -18.512 1.00 78.75 189 THR A N 1
ATOM 1475 C CA . THR A 1 189 ? -0.313 -9.494 -18.589 1.00 78.75 189 THR A CA 1
ATOM 1476 C C . THR A 1 189 ? -1.821 -9.548 -18.822 1.00 78.75 189 THR A C 1
ATOM 1478 O O . THR A 1 189 ? -2.301 -10.518 -19.402 1.00 78.75 189 THR A O 1
ATOM 1481 N N . GLU A 1 190 ? -2.570 -8.530 -18.391 1.00 77.38 190 GLU A N 1
ATOM 1482 C CA . GLU A 1 190 ? -4.017 -8.424 -18.630 1.00 77.38 190 GLU A CA 1
ATOM 1483 C C . GLU A 1 190 ? -4.339 -7.983 -20.069 1.00 77.38 190 GLU A C 1
ATOM 1485 O O . GLU A 1 190 ? -5.394 -8.310 -20.619 1.00 77.38 190 GLU A O 1
ATOM 1490 N N . GLU A 1 191 ? -3.423 -7.264 -20.715 1.00 75.38 191 GLU A N 1
ATOM 1491 C CA . GLU A 1 191 ? -3.546 -6.850 -22.107 1.00 75.38 191 GLU A CA 1
ATOM 1492 C C . GLU A 1 191 ? -3.307 -8.035 -23.068 1.00 75.38 191 GLU A C 1
ATOM 1494 O O . GLU A 1 191 ? -2.187 -8.499 -23.268 1.00 75.38 191 GLU A O 1
ATOM 1499 N N . ASN A 1 192 ? -4.375 -8.502 -23.731 1.00 63.59 192 ASN A N 1
ATOM 1500 C CA . ASN A 1 192 ? -4.386 -9.668 -24.640 1.00 63.59 192 ASN A CA 1
ATOM 1501 C C . ASN A 1 192 ? -3.385 -9.624 -25.823 1.00 63.59 192 ASN A C 1
ATOM 1503 O O . ASN A 1 192 ? -3.285 -10.595 -26.574 1.00 63.59 192 ASN A O 1
ATOM 1507 N N . ALA A 1 193 ? -2.688 -8.507 -26.045 1.00 69.00 193 ALA A N 1
ATOM 1508 C CA . ALA A 1 193 ? -1.777 -8.307 -27.169 1.00 69.00 193 ALA A CA 1
ATOM 1509 C C . ALA A 1 193 ? -0.577 -7.421 -26.795 1.00 69.00 193 ALA A C 1
ATOM 1511 O O . ALA A 1 193 ? -0.275 -6.457 -27.502 1.00 69.00 193 ALA A O 1
ATOM 1512 N N . THR A 1 194 ? 0.114 -7.729 -25.696 1.00 76.00 194 THR A N 1
ATOM 1513 C CA . THR A 1 194 ? 1.309 -6.963 -25.332 1.00 76.00 194 THR A CA 1
ATOM 1514 C C . THR A 1 194 ? 2.482 -7.204 -26.279 1.00 76.00 194 THR A C 1
ATOM 1516 O O . THR A 1 194 ? 2.856 -8.351 -26.550 1.00 76.00 194 THR A O 1
ATOM 1519 N N . PRO A 1 195 ? 3.115 -6.135 -26.798 1.00 83.00 195 PRO A N 1
ATOM 1520 C CA . PRO A 1 195 ? 4.304 -6.274 -27.617 1.00 83.00 195 PRO A CA 1
ATOM 1521 C C . PRO A 1 195 ? 5.446 -6.896 -26.809 1.00 83.00 195 PRO A C 1
ATOM 1523 O O . PRO A 1 195 ? 5.829 -6.397 -25.752 1.00 83.00 195 PRO A O 1
ATOM 1526 N N . VAL A 1 196 ? 6.082 -7.933 -27.358 1.00 84.06 196 VAL A N 1
ATOM 1527 C CA . VAL A 1 196 ? 7.272 -8.572 -26.758 1.00 84.06 196 VAL A CA 1
ATOM 1528 C C . VAL A 1 196 ? 8.374 -7.549 -26.438 1.00 84.06 196 VAL A C 1
ATOM 1530 O O . VAL A 1 196 ? 9.107 -7.696 -25.465 1.00 84.06 196 VAL A O 1
ATOM 1533 N N . SER A 1 197 ? 8.471 -6.473 -27.223 1.00 87.50 197 SER A N 1
ATOM 1534 C CA . SER A 1 197 ? 9.423 -5.383 -26.994 1.00 87.50 197 SER A CA 1
ATOM 1535 C C . SER A 1 197 ? 9.176 -4.606 -25.695 1.00 87.50 197 SER A C 1
ATOM 1537 O O . SER A 1 197 ? 10.132 -4.101 -25.111 1.00 87.50 197 SER A O 1
ATOM 1539 N N . GLU A 1 198 ? 7.934 -4.502 -25.223 1.00 86.88 198 GLU A N 1
ATOM 1540 C CA . GLU A 1 198 ? 7.601 -3.848 -23.952 1.00 86.88 198 GLU A CA 1
ATOM 1541 C C . GLU A 1 198 ? 7.935 -4.745 -22.764 1.00 86.88 198 GLU A C 1
ATOM 1543 O O . GLU A 1 198 ? 8.523 -4.270 -21.791 1.00 86.88 198 GLU A O 1
ATOM 1548 N N . LEU A 1 199 ? 7.683 -6.051 -22.892 1.00 84.94 199 LEU A N 1
ATOM 1549 C CA . LEU A 1 199 ? 8.082 -7.047 -21.897 1.00 84.94 199 LEU A CA 1
ATOM 1550 C C . LEU A 1 199 ? 9.603 -7.087 -21.715 1.00 84.94 199 LEU A C 1
ATOM 1552 O O . LEU A 1 199 ? 10.078 -7.075 -20.582 1.00 84.94 199 LEU A O 1
ATOM 1556 N N . ILE A 1 200 ? 10.372 -7.057 -22.811 1.00 88.94 200 ILE A N 1
ATOM 1557 C CA . ILE A 1 200 ? 11.843 -7.004 -22.755 1.00 88.94 200 ILE A CA 1
ATOM 1558 C C . ILE A 1 200 ? 12.310 -5.737 -22.029 1.00 88.94 200 ILE A C 1
ATOM 1560 O O . ILE A 1 200 ? 13.133 -5.818 -21.123 1.00 88.94 200 ILE A O 1
ATOM 1564 N N . LYS A 1 201 ? 11.755 -4.567 -22.372 1.00 90.25 201 LYS A N 1
ATOM 1565 C CA . LYS A 1 201 ? 12.111 -3.303 -21.702 1.00 90.25 201 LYS A CA 1
ATOM 1566 C C . LYS A 1 201 ? 11.790 -3.331 -20.208 1.00 90.25 201 LYS A C 1
ATOM 1568 O O . LYS A 1 201 ? 12.537 -2.764 -19.411 1.00 90.25 201 LYS A O 1
ATOM 1573 N N . LEU A 1 202 ? 10.665 -3.931 -19.823 1.00 89.62 202 LEU A N 1
ATOM 1574 C CA . LEU A 1 202 ? 10.272 -4.044 -18.421 1.00 89.62 202 LEU A CA 1
ATOM 1575 C C . LEU A 1 202 ? 11.200 -4.992 -17.656 1.00 89.62 202 LEU A C 1
ATOM 1577 O O . LEU A 1 202 ? 11.648 -4.653 -16.563 1.00 89.62 202 LEU A O 1
ATOM 1581 N N . ASP A 1 203 ? 11.537 -6.134 -18.247 1.00 90.00 203 ASP A N 1
ATOM 1582 C CA . ASP A 1 203 ? 12.485 -7.100 -17.693 1.00 90.00 203 ASP A CA 1
ATOM 1583 C C . ASP A 1 203 ? 13.900 -6.503 -17.541 1.00 90.00 203 ASP A C 1
ATOM 1585 O O . ASP A 1 203 ? 14.512 -6.645 -16.481 1.00 90.00 203 ASP A O 1
ATOM 1589 N N . GLU A 1 204 ? 14.391 -5.731 -18.515 1.00 91.62 204 GLU A N 1
ATOM 1590 C CA . GLU A 1 204 ? 15.657 -4.994 -18.394 1.00 91.62 204 GLU A CA 1
ATOM 1591 C C . GLU A 1 204 ? 15.644 -4.018 -17.206 1.00 91.62 204 GLU A C 1
ATOM 1593 O O . GLU A 1 204 ? 16.593 -3.979 -16.415 1.00 91.62 204 GLU A O 1
ATOM 1598 N N . LYS A 1 205 ? 14.551 -3.262 -17.030 1.00 90.81 205 LYS A N 1
ATOM 1599 C CA . LYS A 1 205 ? 14.388 -2.348 -15.887 1.00 90.81 205 LYS A CA 1
ATOM 1600 C C . LYS A 1 205 ? 14.314 -3.097 -14.557 1.00 90.81 205 LYS A C 1
ATOM 1602 O O . LYS A 1 205 ? 14.950 -2.668 -13.595 1.00 90.81 205 LYS A O 1
ATOM 1607 N N . LEU A 1 206 ? 13.574 -4.205 -14.503 1.00 90.38 206 LEU A N 1
ATOM 1608 C CA . LEU A 1 206 ? 13.459 -5.066 -13.324 1.00 90.38 206 LEU A CA 1
ATOM 1609 C C . LEU A 1 206 ? 14.822 -5.626 -12.910 1.00 90.38 206 LEU A C 1
ATOM 1611 O O . LEU A 1 206 ? 15.194 -5.527 -11.743 1.00 90.38 206 LEU A O 1
ATOM 1615 N N . ARG A 1 207 ? 15.608 -6.145 -13.861 1.00 89.94 207 ARG A N 1
ATOM 1616 C CA . ARG A 1 207 ? 16.974 -6.627 -13.601 1.00 89.94 207 ARG A CA 1
ATOM 1617 C C . ARG A 1 207 ? 17.890 -5.509 -13.119 1.00 89.94 207 ARG A C 1
ATOM 1619 O O . ARG A 1 207 ? 18.644 -5.713 -12.169 1.00 89.94 207 ARG A O 1
ATOM 1626 N N . GLY A 1 208 ? 17.805 -4.326 -13.729 1.00 89.81 208 GLY A N 1
ATOM 1627 C CA . GLY A 1 208 ? 18.544 -3.145 -13.280 1.00 89.81 208 GLY A CA 1
ATOM 1628 C C . GLY A 1 208 ? 18.200 -2.763 -11.838 1.00 89.81 208 GLY A C 1
ATOM 1629 O O . GLY A 1 208 ? 19.097 -2.564 -11.018 1.00 89.81 208 GLY A O 1
ATOM 1630 N N . PHE A 1 209 ? 16.909 -2.735 -11.500 1.00 89.19 209 PHE A N 1
ATOM 1631 C CA . PHE A 1 209 ? 16.430 -2.461 -10.146 1.00 89.19 209 PHE A CA 1
ATOM 1632 C C . PHE A 1 209 ? 16.894 -3.513 -9.134 1.00 89.19 209 PHE A C 1
ATOM 1634 O O . PHE A 1 209 ? 17.406 -3.155 -8.074 1.00 89.19 209 PHE A O 1
ATOM 1641 N N . LEU A 1 210 ? 16.796 -4.801 -9.473 1.00 86.94 210 LEU A N 1
ATOM 1642 C CA . LEU A 1 210 ? 17.309 -5.888 -8.638 1.00 86.94 210 LEU A CA 1
ATOM 1643 C C . LEU A 1 210 ? 18.817 -5.754 -8.401 1.00 86.94 210 LEU A C 1
ATOM 1645 O O . LEU A 1 210 ? 19.272 -5.924 -7.273 1.00 86.94 210 LEU A O 1
ATOM 1649 N N . GLY A 1 211 ? 19.590 -5.380 -9.425 1.00 86.88 211 GLY A N 1
ATOM 1650 C CA . GLY A 1 211 ? 21.018 -5.086 -9.286 1.00 86.88 211 GLY A CA 1
ATOM 1651 C C . GLY A 1 211 ? 21.301 -3.983 -8.259 1.00 86.88 211 GLY A C 1
ATOM 1652 O O . GLY A 1 211 ? 22.180 -4.136 -7.410 1.00 86.88 211 GLY A O 1
ATOM 1653 N N . VAL A 1 212 ? 20.517 -2.900 -8.281 1.00 86.38 212 VAL A N 1
ATOM 1654 C CA . VAL A 1 212 ? 20.610 -1.810 -7.293 1.00 86.38 212 VAL A CA 1
ATOM 1655 C C . VAL A 1 212 ? 20.276 -2.306 -5.882 1.00 86.38 212 VAL A C 1
ATOM 1657 O O . VAL A 1 212 ? 21.034 -2.030 -4.949 1.00 86.38 212 VAL A O 1
ATOM 1660 N N . LEU A 1 213 ? 19.189 -3.068 -5.719 1.00 83.38 213 LEU A N 1
ATOM 1661 C CA . LEU A 1 213 ? 18.780 -3.608 -4.419 1.00 83.38 213 LEU A CA 1
ATOM 1662 C C . LEU A 1 213 ? 19.816 -4.575 -3.838 1.00 83.38 213 LEU A C 1
ATOM 1664 O O . LEU A 1 213 ? 20.135 -4.479 -2.654 1.00 83.38 213 LEU A O 1
ATOM 1668 N N . MET A 1 214 ? 20.379 -5.470 -4.653 1.00 82.25 214 MET A N 1
ATOM 1669 C CA . MET A 1 214 ? 21.416 -6.407 -4.213 1.00 82.25 214 MET A CA 1
ATOM 1670 C C . MET A 1 214 ? 22.660 -5.664 -3.717 1.00 82.25 214 MET A C 1
ATOM 1672 O O . MET A 1 214 ? 23.145 -5.945 -2.619 1.00 82.25 214 MET A O 1
ATOM 1676 N N . ASN A 1 215 ? 23.112 -4.648 -4.457 1.00 80.69 215 ASN A N 1
ATOM 1677 C CA . ASN A 1 215 ? 24.237 -3.810 -4.047 1.00 80.69 215 ASN A CA 1
ATOM 1678 C C . ASN A 1 215 ? 23.955 -3.083 -2.719 1.00 80.69 215 ASN A C 1
ATOM 1680 O O . ASN A 1 215 ? 24.813 -3.054 -1.840 1.00 80.69 215 ASN A O 1
ATOM 1684 N N . GLN A 1 216 ? 22.744 -2.558 -2.523 1.00 74.62 216 GLN A N 1
ATOM 1685 C CA . GLN A 1 216 ? 22.350 -1.882 -1.278 1.00 74.62 216 GLN A CA 1
ATOM 1686 C C . GLN A 1 216 ? 22.162 -2.840 -0.094 1.00 74.62 216 GLN A C 1
ATOM 1688 O O . GLN A 1 216 ? 22.481 -2.485 1.042 1.00 74.62 216 GLN A O 1
ATOM 1693 N N . SER A 1 217 ? 21.690 -4.065 -0.342 1.00 64.69 217 SER A N 1
ATOM 1694 C CA . SER A 1 217 ? 21.469 -5.082 0.696 1.00 64.69 217 SER A CA 1
ATOM 1695 C C . SER A 1 217 ? 22.769 -5.588 1.328 1.00 64.69 217 SER A C 1
ATOM 1697 O O . SER A 1 217 ? 22.790 -5.945 2.503 1.00 64.69 217 SER A O 1
ATOM 1699 N N . SER A 1 218 ? 23.883 -5.528 0.588 1.00 57.41 218 SER A N 1
ATOM 1700 C CA . SER A 1 218 ? 25.218 -5.783 1.145 1.00 57.41 218 SER A CA 1
ATOM 1701 C C . SER A 1 218 ? 25.659 -4.736 2.179 1.00 57.41 218 SER A C 1
ATOM 1703 O O . SER A 1 218 ? 26.597 -4.975 2.935 1.00 57.41 218 SER A O 1
ATOM 1705 N N . GLN A 1 219 ? 24.975 -3.587 2.228 1.00 53.22 219 GLN A N 1
ATOM 1706 C CA . GLN A 1 219 ? 25.287 -2.462 3.111 1.00 53.22 219 GLN A CA 1
ATOM 1707 C C . GLN A 1 219 ? 24.201 -2.215 4.173 1.00 53.22 219 GLN A C 1
ATOM 1709 O O . GLN A 1 219 ? 24.482 -1.575 5.183 1.00 53.22 219 GLN A O 1
ATOM 1714 N N . THR A 1 220 ? 22.965 -2.699 3.973 1.00 52.88 220 THR A N 1
ATOM 1715 C CA . THR A 1 220 ? 21.803 -2.413 4.838 1.00 52.88 220 THR A CA 1
ATOM 1716 C C . THR A 1 220 ? 20.764 -3.549 4.835 1.00 52.88 220 THR A C 1
ATOM 1718 O O . THR A 1 220 ? 20.538 -4.198 3.819 1.00 52.88 220 THR A O 1
ATOM 1721 N N . HIS A 1 221 ? 20.078 -3.788 5.962 1.00 52.25 221 HIS A N 1
ATOM 1722 C CA . HIS A 1 221 ? 19.042 -4.829 6.092 1.00 52.25 221 HIS A CA 1
ATOM 1723 C C . HIS A 1 221 ? 17.691 -4.414 5.457 1.00 52.25 221 HIS A C 1
ATOM 1725 O O . HIS A 1 221 ? 16.725 -4.111 6.157 1.00 52.25 221 HIS A O 1
ATOM 1731 N N . THR A 1 222 ? 17.575 -4.408 4.127 1.00 51.69 222 THR A N 1
ATOM 1732 C CA . THR A 1 222 ? 16.331 -4.059 3.405 1.00 51.69 222 THR A CA 1
ATOM 1733 C C . THR A 1 222 ? 15.387 -5.263 3.218 1.00 51.69 222 THR A C 1
ATOM 1735 O O . THR A 1 222 ? 15.095 -5.700 2.109 1.00 51.69 222 THR A O 1
ATOM 1738 N N . CYS A 1 223 ? 14.855 -5.819 4.315 1.00 54.31 223 CYS A N 1
ATOM 1739 C CA . CYS A 1 223 ? 14.028 -7.042 4.284 1.00 54.31 223 CYS A CA 1
ATOM 1740 C C . CYS A 1 223 ? 12.686 -6.886 3.522 1.00 54.31 223 CYS A C 1
ATOM 1742 O O . CYS A 1 223 ? 12.232 -7.814 2.855 1.00 54.31 223 CYS A O 1
ATOM 1744 N N . GLY A 1 224 ? 12.049 -5.709 3.562 1.00 55.78 224 GLY A N 1
ATOM 1745 C CA . GLY A 1 224 ? 10.673 -5.566 3.062 1.00 55.78 224 GLY A CA 1
ATOM 1746 C C . GLY A 1 224 ? 10.509 -5.426 1.538 1.00 55.78 224 GLY A C 1
ATOM 1747 O O . GLY A 1 224 ? 9.531 -5.930 0.999 1.00 55.78 224 GLY A O 1
ATOM 1748 N N . ALA A 1 225 ? 11.440 -4.776 0.825 1.00 49.81 225 ALA A N 1
ATOM 1749 C CA . ALA A 1 225 ? 11.365 -4.668 -0.645 1.00 49.81 225 ALA A CA 1
ATOM 1750 C C . ALA A 1 225 ? 11.689 -6.010 -1.331 1.00 49.81 225 ALA A C 1
ATOM 1752 O O . ALA A 1 225 ? 11.048 -6.392 -2.312 1.00 49.81 225 ALA A O 1
ATOM 1753 N N . ASN A 1 226 ? 12.624 -6.765 -0.745 1.00 46.22 226 ASN A N 1
ATOM 1754 C CA . ASN A 1 226 ? 12.950 -8.122 -1.172 1.00 46.22 226 ASN A CA 1
ATOM 1755 C C . ASN A 1 226 ? 11.765 -9.076 -0.925 1.00 46.22 226 ASN A C 1
ATOM 1757 O O . ASN A 1 226 ? 11.441 -9.881 -1.785 1.00 46.22 226 ASN A O 1
ATOM 1761 N N . GLY A 1 227 ? 11.040 -8.946 0.193 1.00 48.97 227 GLY A N 1
ATOM 1762 C CA . GLY A 1 227 ? 9.860 -9.780 0.467 1.00 48.97 227 GLY A CA 1
ATOM 1763 C C . GLY A 1 227 ? 8.722 -9.636 -0.557 1.00 48.97 227 GLY A C 1
ATOM 1764 O O . GLY A 1 227 ? 8.105 -10.634 -0.917 1.00 48.97 227 GLY A O 1
ATOM 1765 N N . ILE A 1 228 ? 8.473 -8.422 -1.065 1.00 50.62 228 ILE A N 1
ATOM 1766 C CA . ILE A 1 228 ? 7.433 -8.160 -2.085 1.00 50.62 228 ILE A CA 1
ATOM 1767 C C . ILE A 1 228 ? 7.821 -8.753 -3.443 1.00 50.62 228 ILE A C 1
ATOM 1769 O O . ILE A 1 228 ? 6.960 -9.216 -4.180 1.00 50.62 228 ILE A O 1
ATOM 1773 N N . THR A 1 229 ? 9.114 -8.759 -3.770 1.00 39.22 229 THR A N 1
ATOM 1774 C CA . THR A 1 229 ? 9.622 -9.305 -5.039 1.00 39.22 229 THR A CA 1
ATOM 1775 C C . THR A 1 229 ? 9.824 -10.825 -5.009 1.00 39.22 229 THR A C 1
ATOM 1777 O O . THR A 1 229 ? 9.951 -11.432 -6.068 1.00 39.22 229 THR A O 1
ATOM 1780 N N . ILE A 1 230 ? 9.842 -11.445 -3.821 1.00 40.06 230 ILE A N 1
ATOM 1781 C CA . ILE A 1 230 ? 10.205 -12.862 -3.623 1.00 40.06 230 ILE A CA 1
ATOM 1782 C C . ILE A 1 230 ? 9.012 -13.752 -3.221 1.00 40.06 230 ILE A C 1
ATOM 1784 O O . ILE A 1 230 ? 9.159 -14.972 -3.198 1.00 40.06 230 ILE A O 1
ATOM 1788 N N . ARG A 1 231 ? 7.806 -13.219 -2.969 1.00 35.25 231 ARG A N 1
ATOM 1789 C CA . ARG A 1 231 ? 6.615 -14.079 -2.810 1.00 35.25 231 ARG A CA 1
ATOM 1790 C C . ARG A 1 231 ? 6.172 -14.659 -4.161 1.00 35.25 231 ARG A C 1
ATOM 1792 O O . ARG A 1 231 ? 5.248 -14.162 -4.792 1.00 35.25 231 ARG A O 1
ATOM 1799 N N . TYR A 1 232 ? 6.856 -15.718 -4.588 1.00 29.91 232 TYR A N 1
ATOM 1800 C CA . TYR A 1 232 ? 6.336 -16.697 -5.536 1.00 29.91 232 TYR A CA 1
ATOM 1801 C C . TYR A 1 232 ? 5.373 -17.643 -4.807 1.00 29.91 232 TYR A C 1
ATOM 1803 O O . TYR A 1 232 ? 5.634 -18.034 -3.667 1.00 29.91 232 TYR A O 1
ATOM 1811 N N . VAL A 1 233 ? 4.260 -17.936 -5.486 1.00 32.34 233 VAL A N 1
ATOM 1812 C CA . VAL A 1 233 ? 3.241 -18.950 -5.159 1.00 32.34 233 VAL A CA 1
ATOM 1813 C C . VAL A 1 233 ? 3.874 -20.310 -4.878 1.00 32.34 233 VAL A C 1
ATOM 1815 O O . VAL A 1 233 ? 4.800 -20.684 -5.634 1.00 32.34 233 VAL A O 1
#

Sequence (233 aa):
MVLVTLDPQALEDNTTPMIAPQTLYVELRMCFDRVQAQFTASSRLIQAALLITAYEYACGKPHAAYISAGISARMASVLGINNYNQPNLDANNKSDIGLRLNITEKQHIYWGIIMLERLVLFECPLDRLKPALDFPDPQTKLPDDLLSTKFSDDTERRASVCDISSNEVGTFGRQIQALSFLVQVLQLTEENATPVSELIKLDEKLRGFLGVLMNQSSQTHTCGANGITIRYV

Secondary structure (DSSP, 8-state):
----PPPGGGGSS--S----HHHHHHHHHHHHHHHHTT-S--HHHHHHHHHHHHHHHHTT-HHHHHHHHHHHHHHHHHTTGGGTT-----GGGTT-HHHHHHHHHHHHHHHHHHHHHHHHHHH---TT---SSPPPPTTSBPPPPTT-S---S-GGGPPBTT-TT-TT--HHHHHHHHHHHHHHHHHHHHSTT--HHHHHHHHHHHHHHHHHHHHHHTTS--HHHHHHHH---

Organism: NCBI:txid1324776

pLDDT: mean 76.77, std 18.14, range [25.67, 95.88]

Foldseek 3Di:
DDDDDPDPVVVPDDPDPPCPPVNVLVVLVVVLVVVCVVDVADLVSLVSLLVNLVVCVVVVNLVVSLVSLLSSLVRLVVVVLLVLQDDPQDPVNLPDPVVVVVSLSSLCSNLSSVLSNLSSCVVDPDVPDDRSDDQDDQQRFFRQPPPPPCPPSDPPPGDGLLNLPDPRQDLSSLLSNLSVLVVVVVVQVVPPDRDPVVVVVSVVSVVSSVVVVVVVVVVDVSPNSVVSVPPDD